Protein AF-A0A6A5AZ39-F1 (afdb_monomer_lite)

Radius of gyration: 70.2 Å; chains: 1; bounding box: 116×63×175 Å

Organism: Aphanomyces astaci (NCBI:txid112090)

Secondary structure (DSSP, 8-state):
----PPPP----------------S--------HHHHHHHHHHHHHHHHHHHHHHHHHHHHHHHHHHHHHHHHHHHHHHHHHHHHHHHHHHHHHHHHHHHHHHHS--HHHHHHHHHHHHHHHHHHHHHHHHHHHHHHHHHHHHHHHHHHHHHHHHHHHHHHHHHHHHHHHHHHHTTTEEEHHHHHHHHHHHHT--HHHHHHHHHHHHHTTSEEEE-SSTT-EEEES--

Structure (mmCIF, N/CA/C/O backbone):
data_AF-A0A6A5AZ39-F1
#
_entry.id   AF-A0A6A5AZ39-F1
#
loop_
_atom_site.group_PDB
_atom_site.id
_atom_site.type_symbol
_atom_site.label_atom_id
_atom_site.label_alt_id
_atom_site.label_comp_id
_atom_site.label_asym_id
_atom_site.label_entity_id
_atom_site.label_seq_id
_atom_site.pdbx_PDB_ins_code
_atom_site.Cartn_x
_atom_site.Cartn_y
_atom_site.Cartn_z
_atom_site.occupancy
_atom_site.B_iso_or_equiv
_atom_site.auth_seq_id
_atom_site.auth_comp_id
_atom_site.auth_asym_id
_atom_site.auth_atom_id
_atom_site.pdbx_PDB_model_num
ATOM 1 N N . MET A 1 1 ? 70.996 -19.301 -91.387 1.00 45.25 1 MET A N 1
ATOM 2 C CA . MET A 1 1 ? 71.669 -18.143 -92.010 1.00 45.25 1 MET A CA 1
ATOM 3 C C . MET A 1 1 ? 70.841 -17.715 -93.198 1.00 45.25 1 MET A C 1
ATOM 5 O O . MET A 1 1 ? 70.861 -18.420 -94.197 1.00 45.25 1 MET A O 1
ATOM 9 N N . THR A 1 2 ? 70.113 -16.607 -93.091 1.00 31.08 2 THR A N 1
ATOM 10 C CA . THR A 1 2 ? 69.442 -16.036 -94.262 1.00 31.08 2 THR A CA 1
ATOM 11 C C . THR A 1 2 ? 69.261 -14.542 -94.043 1.00 31.08 2 THR A C 1
ATOM 13 O O . THR A 1 2 ? 68.534 -14.107 -93.156 1.00 31.08 2 THR A O 1
ATOM 16 N N . VAL A 1 3 ? 70.023 -13.779 -94.819 1.00 33.44 3 VAL A N 1
ATOM 17 C CA . VAL A 1 3 ? 70.000 -12.322 -94.919 1.00 33.44 3 VAL A CA 1
ATOM 18 C C . VAL A 1 3 ? 68.714 -11.928 -95.647 1.00 33.44 3 VAL A C 1
ATOM 20 O O . VAL A 1 3 ? 68.470 -12.427 -96.742 1.00 33.44 3 VAL A O 1
ATOM 23 N N . LEU A 1 4 ? 67.902 -11.042 -95.064 1.00 30.89 4 LEU A N 1
ATOM 24 C CA . LEU A 1 4 ? 66.777 -10.417 -95.763 1.00 30.89 4 LEU A CA 1
ATOM 25 C C . LEU A 1 4 ? 67.095 -8.948 -96.032 1.00 30.89 4 LEU A C 1
ATOM 27 O O . LEU A 1 4 ? 67.119 -8.102 -95.142 1.00 30.89 4 LEU A O 1
ATOM 31 N N . ILE A 1 5 ? 67.382 -8.711 -97.307 1.00 34.94 5 ILE A N 1
ATOM 32 C CA . ILE A 1 5 ? 67.553 -7.427 -97.973 1.00 34.94 5 ILE A CA 1
ATOM 33 C C . ILE A 1 5 ? 66.174 -6.763 -98.095 1.00 34.94 5 ILE A C 1
ATOM 35 O O . ILE A 1 5 ? 65.224 -7.374 -98.581 1.00 34.94 5 ILE A O 1
ATOM 39 N N . PHE A 1 6 ? 66.080 -5.509 -97.660 1.00 28.34 6 PHE A N 1
ATOM 40 C CA . PHE A 1 6 ? 64.933 -4.618 -97.853 1.00 28.34 6 PHE A CA 1
ATOM 41 C C . PHE A 1 6 ? 64.868 -4.146 -99.318 1.00 28.34 6 PHE A C 1
ATOM 43 O O . PHE A 1 6 ? 65.852 -3.567 -99.783 1.00 28.34 6 PHE A O 1
ATOM 50 N N . PRO A 1 7 ? 63.739 -4.279 -100.040 1.00 40.84 7 PRO A N 1
ATOM 51 C CA . PRO A 1 7 ? 63.526 -3.518 -101.259 1.00 40.84 7 PRO A CA 1
ATOM 52 C C . PRO A 1 7 ? 62.694 -2.260 -100.970 1.00 40.84 7 PRO A C 1
ATOM 54 O O . PRO A 1 7 ? 61.558 -2.324 -100.500 1.00 40.84 7 PRO A O 1
ATOM 57 N N . LEU A 1 8 ? 63.272 -1.102 -101.305 1.00 33.44 8 LEU A N 1
ATOM 58 C CA . LEU A 1 8 ? 62.528 0.107 -101.652 1.00 33.44 8 LEU A CA 1
ATOM 59 C C . LEU A 1 8 ? 61.568 -0.216 -102.804 1.00 33.44 8 LEU A C 1
ATOM 61 O O . LEU A 1 8 ? 62.030 -0.779 -103.795 1.00 33.44 8 LEU A O 1
ATOM 65 N N . SER A 1 9 ? 60.293 0.187 -102.708 1.00 31.47 9 SER A N 1
ATOM 66 C CA . SER A 1 9 ? 59.445 0.680 -103.821 1.00 31.47 9 SER A CA 1
ATOM 67 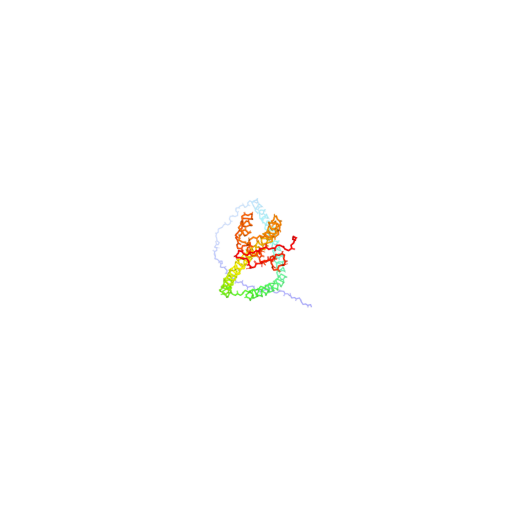C C . SER A 1 9 ? 57.970 0.802 -103.406 1.00 31.47 9 SER A C 1
ATOM 69 O O . SER A 1 9 ? 57.302 -0.211 -103.221 1.00 31.47 9 SER A O 1
ATOM 71 N N . ARG A 1 10 ? 57.458 2.039 -103.315 1.00 32.69 10 ARG A N 1
ATOM 72 C CA . ARG A 1 10 ? 56.069 2.493 -103.606 1.00 32.69 10 ARG A CA 1
ATOM 73 C C . ARG A 1 10 ? 55.993 3.979 -103.212 1.00 32.69 10 ARG A C 1
ATOM 75 O O . ARG A 1 10 ? 55.959 4.282 -102.030 1.00 32.69 10 ARG A O 1
ATOM 82 N N . LEU A 1 11 ? 56.239 4.954 -104.094 1.00 33.88 11 LEU A N 1
ATOM 83 C CA . LEU A 1 11 ? 55.375 5.459 -105.180 1.00 33.88 11 LEU A CA 1
ATOM 84 C C . LEU A 1 11 ? 53.906 5.650 -104.763 1.00 33.88 11 LEU A C 1
ATOM 86 O O . LEU A 1 11 ? 53.111 4.719 -104.831 1.00 33.88 11 LEU A O 1
ATOM 90 N N . ASN A 1 12 ? 53.576 6.884 -104.372 1.00 32.72 12 ASN A N 1
ATOM 91 C CA . ASN A 1 12 ? 52.253 7.509 -104.480 1.00 32.72 12 ASN A CA 1
ATOM 92 C C . ASN A 1 12 ? 52.510 9.035 -104.460 1.00 32.72 12 ASN A C 1
ATOM 94 O O . ASN A 1 12 ? 52.814 9.591 -103.415 1.00 32.72 12 ASN A O 1
ATOM 98 N N . SER A 1 13 ? 52.783 9.699 -105.584 1.00 31.28 13 SER A N 1
ATOM 99 C CA . SER A 1 13 ? 51.846 10.125 -106.632 1.00 31.28 13 SER A CA 1
ATOM 100 C C . SER A 1 13 ? 50.661 10.930 -106.089 1.00 31.28 13 SER A C 1
ATOM 102 O O . SER A 1 13 ? 49.550 10.421 -105.994 1.00 31.28 13 SER A O 1
ATOM 104 N N . GLN A 1 14 ? 50.899 12.200 -105.751 1.00 36.53 14 GLN A N 1
ATOM 105 C CA . GLN A 1 14 ? 49.882 13.246 -105.863 1.00 36.53 14 GLN A CA 1
ATOM 106 C C . GLN A 1 14 ? 50.517 14.499 -106.472 1.00 36.53 14 GLN A C 1
ATOM 108 O O . GLN A 1 14 ? 51.406 15.127 -105.902 1.00 36.53 14 GLN A O 1
ATOM 113 N N . HIS A 1 15 ? 50.065 14.792 -107.689 1.00 33.09 15 HIS A N 1
ATOM 114 C CA . HIS A 1 15 ? 50.309 16.006 -108.449 1.00 33.09 15 HIS A CA 1
ATOM 115 C C . HIS A 1 15 ? 49.781 17.233 -107.695 1.00 33.09 15 HIS A C 1
ATOM 117 O O . HIS A 1 15 ? 48.598 17.289 -107.368 1.00 33.09 15 HIS A O 1
ATOM 123 N N . VAL A 1 16 ? 50.620 18.256 -107.531 1.00 37.44 16 VAL A N 1
ATOM 124 C CA . VAL A 1 16 ? 50.159 19.640 -107.374 1.00 37.44 16 VAL A CA 1
ATOM 125 C C . VAL A 1 16 ? 50.774 20.449 -108.509 1.00 37.44 16 VAL A C 1
ATOM 127 O O . VAL A 1 16 ? 51.984 20.437 -108.727 1.00 37.44 16 VAL A O 1
ATOM 130 N N . CYS A 1 17 ? 49.892 21.065 -109.290 1.00 32.91 17 CYS A N 1
ATOM 131 C CA . CYS A 1 17 ? 50.173 21.813 -110.502 1.00 32.91 17 CYS A CA 1
ATOM 132 C C . CYS A 1 17 ? 51.120 22.995 -110.247 1.00 32.91 17 CYS A C 1
ATOM 134 O O . CYS A 1 17 ? 50.771 23.935 -109.537 1.00 32.91 17 CYS A O 1
ATOM 136 N N . LEU A 1 18 ? 52.279 22.975 -110.905 1.00 31.78 18 LEU A N 1
ATOM 137 C CA . LEU A 1 18 ? 53.060 24.170 -111.213 1.00 31.78 18 LEU A CA 1
ATOM 138 C C . LEU A 1 18 ? 52.325 24.942 -112.316 1.00 31.78 18 LEU A C 1
ATOM 140 O O . LEU A 1 18 ? 52.203 24.449 -113.435 1.00 31.78 18 LEU A O 1
ATOM 144 N N . ARG A 1 19 ? 51.818 26.133 -111.986 1.00 37.03 19 ARG A N 1
ATOM 145 C CA . ARG A 1 19 ? 51.375 27.138 -112.958 1.00 37.03 19 ARG A CA 1
ATOM 146 C C . ARG A 1 19 ? 52.432 28.236 -113.041 1.00 37.03 19 ARG A C 1
ATOM 148 O O . ARG A 1 19 ? 52.678 28.929 -112.060 1.00 37.03 19 ARG A O 1
ATOM 155 N N . ASP A 1 20 ? 53.040 28.314 -114.218 1.00 33.09 20 ASP A N 1
ATOM 156 C CA . ASP A 1 20 ? 53.489 29.504 -114.940 1.00 33.09 20 ASP A CA 1
ATOM 157 C C . ASP A 1 20 ? 54.089 30.657 -114.122 1.00 33.09 20 ASP A C 1
ATOM 159 O O . ASP A 1 20 ? 53.393 31.571 -113.687 1.00 33.09 20 ASP A O 1
ATOM 163 N N . PHE A 1 21 ? 55.421 30.688 -114.050 1.00 33.50 21 PHE A N 1
ATOM 164 C CA . PHE A 1 21 ? 56.160 31.945 -113.958 1.00 33.50 21 PHE A CA 1
ATOM 165 C C . PHE A 1 21 ? 57.067 32.069 -115.181 1.00 33.50 21 PHE A C 1
ATOM 167 O O . PHE A 1 21 ? 58.125 31.446 -115.270 1.00 33.50 21 PHE A O 1
ATOM 174 N N . SER A 1 22 ? 56.609 32.869 -116.144 1.00 33.97 22 SER A N 1
ATOM 175 C CA . SER A 1 22 ? 57.413 33.351 -117.261 1.00 33.97 22 SER A CA 1
ATOM 176 C C . SER A 1 22 ? 58.691 34.014 -116.756 1.00 33.97 22 SER A C 1
ATOM 178 O O . SER A 1 22 ? 58.656 34.929 -115.932 1.00 33.97 22 SER A O 1
ATOM 180 N N . CYS A 1 23 ? 59.815 33.593 -117.334 1.00 34.03 23 CYS A N 1
ATOM 181 C CA . CYS A 1 23 ? 61.044 34.366 -117.396 1.00 34.03 23 CYS A CA 1
ATOM 182 C C . CYS A 1 23 ? 60.760 35.762 -117.957 1.00 34.03 23 CYS A C 1
ATOM 184 O O . CYS A 1 23 ? 60.450 35.893 -119.137 1.00 34.03 23 CYS A O 1
ATOM 186 N N . SER A 1 24 ? 60.954 36.800 -117.149 1.00 33.19 24 SER A N 1
ATOM 187 C CA . SER A 1 24 ? 61.498 38.065 -117.635 1.00 33.19 24 SER A CA 1
ATOM 188 C C . SER A 1 24 ? 61.889 38.948 -116.461 1.00 33.19 24 SER A C 1
ATOM 190 O O . SER A 1 24 ? 61.020 39.360 -115.708 1.00 33.19 24 SER A O 1
ATOM 192 N N . SER A 1 25 ? 63.196 39.201 -116.338 1.00 37.25 25 SER A N 1
ATOM 193 C CA . SER A 1 25 ? 63.827 40.483 -115.980 1.00 37.25 25 SER A CA 1
ATOM 194 C C . SER A 1 25 ? 65.046 40.291 -115.073 1.00 37.25 25 SER A C 1
ATOM 196 O O . SER A 1 25 ? 64.918 40.065 -113.876 1.00 37.25 25 SER A O 1
ATOM 198 N N . HIS A 1 26 ? 66.226 40.410 -115.689 1.00 36.91 26 HIS A N 1
ATOM 199 C CA . HIS A 1 26 ? 67.418 41.056 -115.133 1.00 36.91 26 HIS A CA 1
ATOM 200 C C . HIS A 1 26 ? 67.705 40.778 -113.649 1.00 36.91 26 HIS A C 1
ATOM 202 O O . HIS A 1 26 ? 67.368 41.577 -112.778 1.00 36.91 26 HIS A O 1
ATOM 208 N N . ILE A 1 27 ? 68.447 39.701 -113.368 1.00 44.56 27 ILE A N 1
ATOM 209 C CA . ILE A 1 27 ? 69.190 39.617 -112.107 1.00 44.56 27 ILE A CA 1
ATOM 210 C C . ILE A 1 27 ? 70.349 40.604 -112.229 1.00 44.56 27 ILE A C 1
ATOM 212 O O . ILE A 1 27 ? 71.434 40.287 -112.715 1.00 44.56 27 ILE A O 1
ATOM 216 N N . HIS A 1 28 ? 70.082 41.841 -111.825 1.00 38.16 28 HIS A N 1
ATOM 217 C CA . HIS A 1 28 ? 71.110 42.777 -111.426 1.00 38.16 28 HIS A CA 1
ATOM 218 C C . HIS A 1 28 ? 71.797 42.138 -110.212 1.00 38.16 28 HIS A C 1
ATOM 220 O O . HIS A 1 28 ? 71.338 42.289 -109.083 1.00 38.16 28 HIS A O 1
ATOM 226 N N . TRP A 1 29 ? 72.893 41.403 -110.424 1.00 45.75 29 TRP A N 1
ATOM 227 C CA . TRP A 1 29 ? 73.864 41.134 -109.363 1.00 45.75 29 TRP A CA 1
ATOM 228 C C . TRP A 1 29 ? 74.535 42.468 -109.029 1.00 45.75 29 TRP A C 1
ATOM 230 O O . TRP A 1 29 ? 75.675 42.734 -109.399 1.00 45.75 29 TRP A O 1
ATOM 240 N N . GLY A 1 30 ? 73.770 43.376 -108.417 1.00 47.81 30 GLY A N 1
ATOM 241 C CA . GLY A 1 30 ? 74.327 44.553 -107.775 1.00 47.81 30 GLY A CA 1
ATOM 242 C C . GLY A 1 30 ? 75.256 44.016 -106.712 1.00 47.81 30 GLY A C 1
ATOM 243 O O . GLY A 1 30 ? 74.811 43.162 -105.951 1.00 47.81 30 GLY A O 1
ATOM 244 N N . LEU A 1 31 ? 76.529 44.425 -106.768 1.00 53.88 31 LEU A N 1
ATOM 245 C CA . LEU A 1 31 ? 77.594 44.080 -105.827 1.00 53.88 31 LEU A CA 1
ATOM 246 C C . LEU A 1 31 ? 77.004 43.667 -104.470 1.00 53.88 31 LEU A C 1
ATOM 248 O O . LEU A 1 31 ? 76.681 44.528 -103.651 1.00 53.88 31 LEU A O 1
ATOM 252 N N . LEU A 1 32 ? 76.829 42.361 -104.243 1.00 60.00 32 LEU A N 1
ATOM 253 C CA . LEU A 1 32 ? 76.559 41.894 -102.896 1.00 60.00 32 LEU A CA 1
ATOM 254 C C . LEU A 1 32 ? 77.861 42.128 -102.147 1.00 60.00 32 LEU A C 1
ATOM 256 O O . LEU A 1 32 ? 78.875 41.483 -102.426 1.00 60.00 32 LEU A O 1
ATOM 260 N N . ASP A 1 33 ? 77.829 43.103 -101.247 1.00 70.12 33 ASP A N 1
ATOM 261 C CA . ASP A 1 33 ? 78.931 43.395 -100.355 1.00 70.12 33 ASP A CA 1
ATOM 262 C C . ASP A 1 33 ? 79.340 42.092 -99.657 1.00 70.12 33 ASP A C 1
ATOM 264 O O . ASP A 1 33 ? 78.524 41.407 -99.031 1.00 70.12 33 ASP A O 1
ATOM 268 N N . ARG A 1 34 ? 80.611 41.709 -99.803 1.00 72.81 34 ARG A N 1
ATOM 269 C CA . ARG A 1 34 ? 81.157 40.474 -99.228 1.00 72.81 34 ARG A CA 1
ATOM 270 C C . ARG A 1 34 ? 80.927 40.434 -97.716 1.00 72.81 34 ARG A C 1
ATOM 272 O O . ARG A 1 34 ? 80.757 39.350 -97.161 1.00 72.81 34 ARG A O 1
ATOM 279 N N . ALA A 1 35 ? 80.871 41.600 -97.071 1.00 75.00 35 ALA A N 1
ATOM 280 C CA . ALA A 1 35 ? 80.515 41.729 -95.666 1.00 75.00 35 ALA A CA 1
ATOM 281 C C . ALA A 1 35 ? 79.067 41.284 -95.374 1.00 75.00 35 ALA A C 1
ATOM 283 O O . ALA A 1 35 ? 78.844 40.578 -94.392 1.00 75.00 35 ALA A O 1
ATOM 284 N N . SER A 1 36 ? 78.104 41.604 -96.246 1.00 79.50 36 SER A N 1
ATOM 285 C CA . SER A 1 36 ? 76.702 41.179 -96.104 1.00 79.50 36 SER A CA 1
ATOM 286 C C . SER A 1 36 ? 76.561 39.662 -96.206 1.00 79.50 36 SER A C 1
ATOM 288 O O . SER A 1 36 ? 75.932 39.044 -95.354 1.00 79.50 36 SER A O 1
ATOM 290 N N . ILE A 1 37 ? 77.216 39.037 -97.193 1.00 82.50 37 ILE A N 1
ATOM 291 C CA . ILE A 1 37 ? 77.179 37.575 -97.369 1.00 82.50 37 ILE A CA 1
ATOM 292 C C . ILE A 1 37 ? 77.786 36.864 -96.153 1.00 82.50 37 ILE A C 1
ATOM 294 O O . ILE A 1 37 ? 77.258 35.847 -95.699 1.00 82.50 37 ILE A O 1
ATOM 298 N N . LEU A 1 38 ? 78.902 37.367 -95.618 1.00 82.50 38 LEU A N 1
ATOM 299 C CA . LEU A 1 38 ? 79.529 36.783 -94.431 1.00 82.50 38 LEU A CA 1
ATOM 300 C C . LEU A 1 38 ? 78.642 36.938 -93.187 1.00 82.50 38 LEU A C 1
ATOM 302 O O . LEU A 1 38 ? 78.511 35.980 -92.425 1.00 82.50 38 LEU A O 1
ATOM 306 N N . GLY A 1 39 ? 77.986 38.091 -93.026 1.00 87.69 39 GLY A N 1
ATOM 307 C CA . GLY A 1 39 ? 77.022 38.328 -91.951 1.00 87.69 39 GLY A CA 1
ATOM 308 C C . GLY A 1 39 ? 75.809 37.398 -92.023 1.00 87.69 39 GLY A C 1
ATOM 309 O O . GLY A 1 39 ? 75.434 36.795 -91.018 1.00 87.69 39 GLY A O 1
ATOM 310 N N . ASP A 1 40 ? 75.238 37.202 -93.211 1.00 86.69 40 ASP A N 1
ATOM 311 C CA . ASP A 1 40 ? 74.093 36.306 -93.397 1.00 86.69 40 ASP A CA 1
ATOM 312 C C . ASP A 1 40 ? 74.472 34.836 -93.174 1.00 86.69 40 ASP A C 1
ATOM 314 O O . ASP A 1 40 ? 73.729 34.098 -92.531 1.00 86.69 40 ASP A O 1
ATOM 318 N N . ASN A 1 41 ? 75.666 34.408 -93.603 1.00 88.06 41 ASN A N 1
ATOM 319 C CA . ASN A 1 41 ? 76.172 33.067 -93.294 1.00 88.06 41 ASN A CA 1
ATOM 320 C C . ASN A 1 41 ? 76.376 32.849 -91.788 1.00 88.06 41 ASN A C 1
ATOM 322 O O . ASN A 1 41 ? 76.135 31.749 -91.292 1.00 88.06 41 ASN A O 1
ATOM 326 N N . GLN A 1 42 ? 76.815 33.874 -91.055 1.00 91.62 42 GLN A N 1
ATOM 327 C CA . GLN A 1 42 ? 76.959 33.786 -89.604 1.00 91.62 42 GLN A CA 1
ATOM 328 C C . GLN A 1 42 ? 75.596 33.666 -88.913 1.00 91.62 42 GLN A C 1
ATOM 330 O O . GLN A 1 42 ? 75.409 32.754 -88.110 1.00 91.62 42 GLN A O 1
ATOM 335 N N . ARG A 1 43 ? 74.613 34.481 -89.313 1.00 90.19 43 ARG A N 1
ATOM 336 C CA . ARG A 1 43 ? 73.227 34.377 -88.823 1.00 90.19 43 ARG A CA 1
ATOM 337 C C . ARG A 1 43 ? 72.608 33.014 -89.125 1.00 90.19 43 ARG A C 1
ATOM 339 O O . ARG A 1 43 ? 71.952 32.433 -88.270 1.00 90.19 43 ARG A O 1
ATOM 346 N N . LEU A 1 44 ? 72.839 32.470 -90.321 1.00 92.06 44 LEU A N 1
ATOM 347 C CA . LEU A 1 44 ? 72.361 31.133 -90.676 1.00 92.06 44 LEU A CA 1
ATOM 348 C C . LEU A 1 44 ? 73.001 30.048 -89.802 1.00 92.06 44 LEU A C 1
ATOM 350 O O . LEU A 1 44 ? 72.306 29.123 -89.397 1.00 92.06 44 LEU A O 1
ATOM 354 N N . ARG A 1 45 ? 74.291 30.163 -89.461 1.00 92.00 45 ARG A N 1
ATOM 355 C CA . ARG A 1 45 ? 74.950 29.229 -88.532 1.00 92.00 45 ARG A CA 1
ATOM 356 C C . ARG A 1 45 ? 74.372 29.310 -87.124 1.00 92.00 45 ARG A C 1
ATOM 358 O O . ARG A 1 45 ? 74.142 28.269 -86.522 1.00 92.00 45 ARG A O 1
ATOM 365 N N . GLU A 1 46 ? 74.106 30.513 -86.626 1.00 92.75 46 GLU A N 1
ATOM 366 C CA . GLU A 1 46 ? 73.458 30.717 -85.324 1.00 92.75 46 GLU A CA 1
ATOM 367 C C . GLU A 1 46 ? 72.055 30.097 -85.303 1.00 92.75 46 GLU A C 1
ATOM 369 O O . GLU A 1 46 ? 71.718 29.356 -84.384 1.00 92.75 46 GLU A O 1
ATOM 374 N N . VAL A 1 47 ? 71.264 30.305 -86.361 1.00 93.25 47 VAL A N 1
ATOM 375 C CA . VAL A 1 47 ? 69.938 29.684 -86.492 1.00 93.25 47 VAL A CA 1
ATOM 376 C C . VAL A 1 47 ? 70.037 28.159 -86.556 1.00 93.25 47 VAL A C 1
ATOM 378 O O . VAL A 1 47 ? 69.234 27.481 -85.925 1.00 93.25 47 VAL A O 1
ATOM 381 N N . LEU A 1 48 ? 71.002 27.600 -87.291 1.00 93.06 48 LEU A N 1
ATOM 382 C CA . LEU A 1 48 ? 71.180 26.147 -87.370 1.00 93.06 48 LEU A CA 1
ATOM 383 C C . LEU A 1 48 ? 71.556 25.539 -86.014 1.00 93.06 48 LEU A C 1
ATOM 385 O O . LEU A 1 48 ? 70.984 24.517 -85.648 1.00 93.06 48 LEU A O 1
ATOM 389 N N . LEU A 1 49 ? 72.437 26.190 -85.249 1.00 94.44 49 LEU A N 1
ATOM 390 C CA . LEU A 1 49 ? 72.784 25.751 -83.894 1.00 94.44 49 LEU A CA 1
ATOM 391 C C . LEU A 1 49 ? 71.561 25.748 -82.971 1.00 94.44 49 LEU A C 1
ATOM 393 O O . LEU A 1 49 ? 71.303 24.745 -82.312 1.00 94.44 49 LEU A O 1
ATOM 397 N N . LEU A 1 50 ? 70.754 26.813 -82.998 1.00 93.12 50 LEU A N 1
ATOM 398 C CA . LEU A 1 50 ? 69.509 26.874 -82.224 1.00 93.12 50 LEU A CA 1
ATOM 399 C C . LEU A 1 50 ? 68.528 25.763 -82.627 1.00 93.12 50 LEU A C 1
ATOM 401 O O . LEU A 1 50 ? 67.888 25.157 -81.772 1.00 93.12 50 LEU A O 1
ATOM 405 N N . ARG A 1 51 ? 68.420 25.450 -83.925 1.00 93.31 51 ARG A N 1
ATOM 406 C CA . ARG A 1 51 ? 67.562 24.352 -84.402 1.00 93.31 51 ARG A CA 1
ATOM 407 C C . ARG A 1 51 ? 68.062 22.981 -83.957 1.00 93.31 51 ARG A C 1
ATOM 409 O O . ARG A 1 51 ? 67.238 22.104 -83.699 1.00 93.31 51 ARG A O 1
ATOM 416 N N . ASP A 1 52 ? 69.373 22.784 -83.866 1.00 95.06 52 ASP A N 1
ATOM 417 C CA . ASP A 1 52 ? 69.950 21.537 -83.366 1.00 95.06 52 ASP A CA 1
ATOM 418 C C . ASP A 1 52 ? 69.709 21.365 -81.857 1.00 95.06 52 ASP A C 1
ATOM 420 O O . ASP A 1 52 ? 69.362 20.262 -81.423 1.00 95.06 52 ASP A O 1
ATOM 424 N N . GLU A 1 53 ? 69.794 22.445 -81.074 1.00 93.50 53 GLU A N 1
ATOM 425 C CA . GLU A 1 53 ? 69.442 22.460 -79.646 1.00 93.50 53 GLU A CA 1
ATOM 426 C C . GLU A 1 53 ? 67.952 22.156 -79.424 1.00 93.50 53 GLU A C 1
ATOM 428 O O . GLU A 1 53 ? 67.614 21.204 -78.718 1.00 93.50 53 GLU A O 1
ATOM 433 N N . GLU A 1 54 ? 67.053 22.873 -80.110 1.00 93.88 54 GLU A N 1
ATOM 434 C CA . GLU A 1 54 ? 65.604 22.631 -80.049 1.00 93.88 54 GLU A CA 1
ATOM 435 C C . GLU A 1 54 ? 65.251 21.187 -80.433 1.00 93.88 54 GLU A C 1
ATOM 437 O O . GLU A 1 54 ? 64.417 20.533 -79.801 1.00 93.88 54 GLU A O 1
ATOM 442 N N . LYS A 1 55 ? 65.900 20.650 -81.472 1.00 95.56 55 LYS A N 1
ATOM 443 C CA . LYS A 1 55 ? 65.716 19.257 -81.882 1.00 95.56 55 LYS A CA 1
ATOM 444 C C . LYS A 1 55 ? 66.184 18.290 -80.792 1.00 95.56 55 LYS A C 1
ATOM 446 O O . LYS A 1 55 ? 65.516 17.277 -80.570 1.00 95.56 55 LYS A O 1
ATOM 451 N N . GLY A 1 56 ? 67.294 18.585 -80.116 1.00 94.56 56 GLY A N 1
ATOM 452 C CA . GLY A 1 56 ? 67.781 17.826 -78.964 1.00 94.56 56 GLY A CA 1
ATOM 453 C C . GLY A 1 56 ? 66.761 17.780 -77.825 1.00 94.56 56 GLY A C 1
ATOM 454 O O . GLY A 1 56 ? 66.416 16.693 -77.347 1.00 94.56 56 GLY A O 1
ATOM 455 N N . ASP A 1 57 ? 66.200 18.933 -77.467 1.00 95.38 57 ASP A N 1
ATOM 456 C CA . ASP A 1 57 ? 65.187 19.057 -76.415 1.00 95.38 57 ASP A CA 1
ATOM 457 C C . ASP A 1 57 ? 63.904 18.293 -76.752 1.00 95.38 57 ASP A C 1
ATOM 459 O O . ASP A 1 57 ? 63.362 17.564 -75.915 1.00 95.38 57 ASP A O 1
ATOM 463 N N . LEU A 1 58 ? 63.441 18.378 -78.002 1.00 94.25 58 LEU A N 1
ATOM 464 C CA . LEU A 1 58 ? 62.269 17.632 -78.461 1.00 94.25 58 LEU A CA 1
ATOM 465 C C . LEU A 1 58 ? 62.494 16.117 -78.382 1.00 94.25 58 LEU A C 1
ATOM 467 O O . LEU A 1 58 ? 61.610 15.379 -77.936 1.00 94.25 58 LEU A O 1
ATOM 471 N N . VAL A 1 59 ? 63.678 15.631 -78.763 1.00 95.94 59 VAL A N 1
ATOM 472 C CA . VAL A 1 59 ? 64.021 14.204 -78.654 1.00 95.94 59 VAL A CA 1
ATOM 473 C C . VAL A 1 59 ? 64.061 13.763 -77.188 1.00 95.94 59 VAL A C 1
ATOM 475 O O . VAL A 1 59 ? 63.515 12.705 -76.853 1.00 95.94 59 VAL A O 1
ATOM 478 N N . ALA A 1 60 ? 64.640 14.574 -76.300 1.00 95.19 60 ALA A N 1
ATOM 479 C CA . ALA A 1 60 ? 64.670 14.297 -74.866 1.00 95.19 60 ALA A CA 1
ATOM 480 C C . ALA A 1 60 ? 63.257 14.271 -74.254 1.00 95.19 60 ALA A C 1
ATOM 482 O O . ALA A 1 60 ? 62.922 13.348 -73.502 1.00 95.19 60 ALA A O 1
ATOM 483 N N . ALA A 1 61 ? 62.397 15.220 -74.633 1.00 95.19 61 ALA A N 1
ATOM 484 C CA . ALA A 1 61 ? 61.003 15.279 -74.206 1.00 95.19 61 ALA A CA 1
ATOM 485 C C . ALA A 1 61 ? 60.213 14.045 -74.667 1.00 95.19 61 ALA A C 1
ATOM 487 O O . ALA A 1 61 ? 59.504 13.431 -73.867 1.00 95.19 61 ALA A O 1
ATOM 488 N N . ILE A 1 62 ? 60.392 13.611 -75.920 1.00 95.12 62 ILE A N 1
ATOM 489 C CA . ILE A 1 62 ? 59.767 12.389 -76.447 1.00 95.12 62 ILE A CA 1
ATOM 490 C C . ILE A 1 62 ? 60.251 11.155 -75.675 1.00 95.12 62 ILE A C 1
ATOM 492 O O . ILE A 1 62 ? 59.444 10.295 -75.318 1.00 95.12 62 ILE A O 1
ATOM 496 N N . ALA A 1 63 ? 61.550 11.052 -75.382 1.00 94.69 63 ALA A N 1
ATOM 497 C CA . ALA A 1 63 ? 62.096 9.935 -74.614 1.00 94.69 63 ALA A CA 1
ATOM 498 C C . ALA A 1 63 ? 61.569 9.902 -73.167 1.00 94.69 63 ALA A C 1
ATOM 500 O O . ALA A 1 63 ? 61.318 8.822 -72.626 1.00 94.69 63 ALA A O 1
ATOM 501 N N . SER A 1 64 ? 61.382 11.068 -72.542 1.00 93.56 64 SER A N 1
ATOM 502 C CA . SER A 1 64 ? 60.765 11.201 -71.217 1.00 93.56 64 SER A CA 1
ATOM 503 C C . SER A 1 64 ? 59.288 10.797 -71.241 1.00 93.56 64 SER A C 1
ATOM 505 O O . SER A 1 64 ? 58.840 10.004 -70.412 1.00 93.56 64 SER A O 1
ATOM 507 N N . LEU A 1 65 ? 58.544 11.250 -72.255 1.00 93.88 65 LEU A N 1
ATOM 508 C CA . LEU A 1 65 ? 57.136 10.907 -72.429 1.00 93.88 65 LEU A CA 1
ATOM 509 C C . LEU A 1 65 ? 56.941 9.403 -72.653 1.00 93.88 65 LEU A C 1
ATOM 511 O O . LEU A 1 65 ? 56.060 8.807 -72.037 1.00 93.88 65 LEU A O 1
ATOM 515 N N . LYS A 1 66 ? 57.787 8.773 -73.478 1.00 93.94 66 LYS A N 1
ATOM 516 C CA . LYS A 1 66 ? 57.762 7.320 -73.706 1.00 93.94 66 LYS A CA 1
ATOM 517 C C . LYS A 1 66 ? 58.028 6.533 -72.424 1.00 93.94 66 LYS A C 1
ATOM 519 O O . LYS A 1 66 ? 57.302 5.581 -72.155 1.00 93.94 66 LYS A O 1
ATOM 524 N N . ARG A 1 67 ? 59.017 6.945 -71.620 1.00 90.38 67 ARG A N 1
ATOM 525 C CA . ARG A 1 67 ? 59.298 6.330 -70.310 1.00 90.38 67 ARG A CA 1
ATOM 526 C C . ARG A 1 67 ? 58.102 6.457 -69.367 1.00 90.38 67 ARG A C 1
ATOM 528 O O . ARG A 1 67 ? 57.583 5.448 -68.911 1.00 90.38 67 ARG A O 1
ATOM 535 N N . LYS A 1 68 ? 57.570 7.670 -69.198 1.00 92.25 68 LYS A N 1
ATOM 536 C CA . LYS A 1 68 ? 56.397 7.927 -68.347 1.00 92.25 68 LYS A CA 1
ATOM 537 C C . LYS A 1 68 ? 55.151 7.162 -68.803 1.00 92.25 68 LYS A C 1
ATOM 539 O O . LYS A 1 68 ? 54.344 6.745 -67.977 1.00 92.25 68 LYS A O 1
ATOM 544 N N . HIS A 1 69 ? 54.968 6.995 -70.112 1.00 90.56 69 HIS A N 1
ATOM 545 C CA . HIS A 1 69 ? 53.884 6.184 -70.656 1.00 90.56 69 HIS A CA 1
ATOM 546 C C . HIS A 1 69 ? 54.081 4.697 -70.334 1.00 90.56 69 HIS A C 1
ATOM 548 O O . HIS A 1 69 ? 53.134 4.051 -69.899 1.00 90.56 69 HIS A O 1
ATOM 554 N N . ALA A 1 70 ? 55.293 4.161 -70.499 1.00 86.06 70 ALA A N 1
ATOM 555 C CA . ALA A 1 70 ? 55.602 2.778 -70.137 1.00 86.06 70 ALA A CA 1
ATOM 556 C C . ALA A 1 70 ? 55.381 2.515 -68.637 1.00 86.06 70 ALA A C 1
ATOM 558 O O . ALA A 1 70 ? 54.754 1.520 -68.286 1.00 86.06 70 ALA A O 1
ATOM 559 N N . ASP A 1 71 ? 55.792 3.443 -67.768 1.00 83.44 71 ASP A N 1
ATOM 560 C CA . ASP A 1 71 ? 55.570 3.339 -66.321 1.00 83.44 71 ASP A CA 1
ATOM 561 C C . ASP A 1 71 ? 54.075 3.309 -65.972 1.00 83.44 71 ASP A C 1
ATOM 563 O O . ASP A 1 71 ? 53.643 2.506 -65.146 1.00 83.44 71 ASP A O 1
ATOM 567 N N . ARG A 1 72 ? 53.263 4.145 -66.635 1.00 82.06 72 ARG A N 1
ATOM 568 C CA . ARG A 1 72 ? 51.802 4.158 -66.451 1.00 82.06 72 ARG A CA 1
ATOM 569 C C . ARG A 1 72 ? 51.143 2.874 -66.929 1.00 82.06 72 ARG A C 1
ATOM 571 O O . ARG A 1 72 ? 50.291 2.353 -66.224 1.00 82.06 72 ARG A O 1
ATOM 578 N N . VAL A 1 73 ? 51.529 2.370 -68.101 1.00 80.88 73 VAL A N 1
ATOM 579 C CA . VAL A 1 73 ? 50.986 1.112 -68.630 1.00 80.88 73 VAL A CA 1
ATOM 580 C C . VAL A 1 73 ? 51.326 -0.037 -67.691 1.00 80.88 73 VAL A C 1
ATOM 582 O O . VAL A 1 73 ? 50.423 -0.773 -67.312 1.00 80.88 73 VAL A O 1
ATOM 585 N N . ASN A 1 74 ? 52.580 -0.129 -67.240 1.00 73.00 74 ASN A N 1
ATOM 586 C CA . ASN A 1 74 ? 53.002 -1.151 -66.286 1.00 73.00 74 ASN A CA 1
ATOM 587 C C . ASN A 1 74 ? 52.206 -1.054 -64.974 1.00 73.00 74 ASN A C 1
ATOM 589 O O . ASN A 1 74 ? 51.658 -2.057 -64.520 1.00 73.00 74 ASN A O 1
ATOM 593 N N . ALA A 1 75 ? 52.071 0.146 -64.398 1.00 70.81 75 ALA A N 1
ATOM 594 C CA . ALA A 1 75 ? 51.286 0.363 -63.181 1.00 70.81 75 ALA A CA 1
ATOM 595 C C . ALA A 1 75 ? 49.804 -0.025 -63.349 1.00 70.81 75 ALA A C 1
ATOM 597 O O . ALA A 1 75 ? 49.229 -0.629 -62.446 1.00 70.81 75 ALA A O 1
ATOM 598 N N . GLN A 1 76 ? 49.207 0.258 -64.508 1.00 67.62 76 GLN A N 1
ATOM 599 C CA . GLN A 1 76 ? 47.825 -0.108 -64.821 1.00 67.62 76 GLN A CA 1
ATOM 600 C C . GLN A 1 76 ? 47.654 -1.635 -64.923 1.00 67.62 76 GLN A C 1
ATOM 602 O O . GLN A 1 76 ? 46.753 -2.197 -64.306 1.00 67.62 76 GLN A O 1
ATOM 607 N N . THR A 1 77 ? 48.569 -2.334 -65.607 1.00 62.25 77 THR A N 1
ATOM 608 C CA . THR A 1 77 ? 48.521 -3.805 -65.727 1.00 62.25 77 THR A CA 1
ATOM 609 C C . THR A 1 77 ? 48.664 -4.547 -64.398 1.00 62.25 77 THR A C 1
ATOM 611 O O . THR A 1 77 ? 48.106 -5.631 -64.262 1.00 62.25 77 THR A O 1
ATOM 614 N N . PHE A 1 78 ? 49.379 -3.992 -63.413 1.00 60.34 78 PHE A N 1
ATOM 615 C CA . PHE A 1 78 ? 49.497 -4.605 -62.082 1.00 60.34 78 PHE A CA 1
ATOM 616 C C . PHE A 1 78 ? 48.414 -4.134 -61.092 1.00 60.34 78 PHE A C 1
ATOM 618 O O . PHE A 1 78 ? 48.128 -4.846 -60.132 1.00 60.34 78 PHE A O 1
ATOM 625 N N . GLY A 1 79 ? 47.799 -2.966 -61.312 1.00 59.12 79 GLY A N 1
ATOM 626 C CA . GLY A 1 79 ? 46.763 -2.397 -60.442 1.00 59.12 79 GLY A CA 1
ATOM 627 C C . GLY A 1 79 ? 45.337 -2.877 -60.734 1.00 59.12 79 GLY A C 1
ATOM 628 O O . GLY A 1 79 ? 44.535 -2.989 -59.806 1.00 59.12 79 GLY A O 1
ATOM 629 N N . ASP A 1 80 ? 45.011 -3.201 -61.987 1.00 57.97 80 ASP A N 1
ATOM 630 C CA . ASP A 1 80 ? 43.629 -3.524 -62.375 1.00 57.97 80 ASP A CA 1
ATOM 631 C C . ASP A 1 80 ? 43.175 -4.917 -61.905 1.00 57.97 80 ASP A C 1
ATOM 633 O O . ASP A 1 80 ? 42.039 -5.068 -61.475 1.00 57.97 80 ASP A O 1
ATOM 637 N N . ALA A 1 81 ? 44.056 -5.922 -61.862 1.00 59.03 81 ALA A N 1
ATOM 638 C CA . ALA A 1 81 ? 43.665 -7.267 -61.417 1.00 59.03 81 ALA A CA 1
ATOM 639 C C . ALA A 1 81 ? 43.364 -7.341 -59.904 1.00 59.03 81 ALA A C 1
ATOM 641 O O . ALA A 1 81 ? 42.383 -7.949 -59.491 1.00 59.03 81 ALA A O 1
ATOM 642 N N . ALA A 1 82 ? 44.172 -6.681 -59.065 1.00 58.12 82 ALA A N 1
ATOM 643 C CA . ALA A 1 82 ? 43.961 -6.666 -57.613 1.00 58.12 82 ALA A CA 1
ATOM 644 C C . ALA A 1 82 ? 42.831 -5.710 -57.179 1.00 58.12 82 ALA A C 1
ATOM 646 O O . ALA A 1 82 ? 42.204 -5.907 -56.134 1.00 58.12 82 ALA A O 1
ATOM 647 N N . SER A 1 83 ? 42.558 -4.664 -57.965 1.00 63.53 83 SER A N 1
ATOM 648 C CA . SER A 1 83 ? 41.461 -3.732 -57.682 1.00 63.53 83 SER A CA 1
ATOM 649 C C . SER A 1 83 ? 40.099 -4.268 -58.125 1.00 63.53 83 SER A C 1
ATOM 651 O O . SER A 1 83 ? 39.108 -3.979 -57.458 1.00 63.53 83 SER A O 1
ATOM 653 N N . ASP A 1 84 ? 40.021 -5.092 -59.173 1.00 73.69 84 ASP A N 1
ATOM 654 C CA . ASP A 1 84 ? 38.735 -5.629 -59.629 1.00 73.69 84 ASP A CA 1
ATOM 655 C C . ASP A 1 84 ? 38.200 -6.722 -58.687 1.00 73.69 84 ASP A C 1
ATOM 657 O O . ASP A 1 84 ? 37.042 -6.664 -58.269 1.00 73.69 84 ASP A O 1
ATOM 661 N N . ASP A 1 85 ? 39.057 -7.641 -58.225 1.00 75.69 85 ASP A N 1
ATOM 662 C CA . ASP A 1 85 ? 38.675 -8.677 -57.250 1.00 75.69 85 ASP A CA 1
ATOM 663 C C . ASP A 1 85 ? 38.184 -8.067 -55.925 1.00 75.69 85 ASP A C 1
ATOM 665 O O . ASP A 1 85 ? 37.134 -8.446 -55.394 1.00 75.69 85 ASP A O 1
ATOM 669 N N . THR A 1 86 ? 38.887 -7.048 -55.422 1.00 80.19 86 THR A N 1
ATOM 670 C CA . THR A 1 86 ? 38.488 -6.332 -54.199 1.00 80.19 86 THR A CA 1
ATOM 671 C C . THR A 1 86 ? 37.201 -5.529 -54.397 1.00 80.19 86 THR A C 1
ATOM 673 O O . THR A 1 86 ? 36.346 -5.494 -53.509 1.00 80.19 86 THR A O 1
ATOM 676 N N . LEU A 1 87 ? 36.983 -4.927 -55.571 1.00 82.19 87 LEU A N 1
ATOM 677 C CA . LEU A 1 87 ? 35.720 -4.260 -55.901 1.00 82.19 87 LEU A CA 1
ATOM 678 C C . LEU A 1 87 ? 34.552 -5.245 -56.009 1.00 82.19 87 LEU A C 1
ATOM 680 O O . LEU A 1 87 ? 33.435 -4.915 -55.595 1.00 82.19 87 LEU A O 1
ATOM 684 N N . HIS A 1 88 ? 34.779 -6.438 -56.552 1.00 85.19 88 HIS A N 1
ATOM 685 C CA . HIS A 1 88 ? 33.777 -7.496 -56.616 1.00 85.19 88 HIS A CA 1
ATOM 686 C C . HIS A 1 88 ? 33.399 -8.000 -55.218 1.00 85.19 88 HIS A C 1
ATOM 688 O O . HIS A 1 88 ? 32.205 -8.098 -54.913 1.00 85.19 88 HIS A O 1
ATOM 694 N N . GLU A 1 89 ? 34.377 -8.207 -54.336 1.00 88.00 89 GLU A N 1
ATOM 695 C CA . GLU A 1 89 ? 34.147 -8.568 -52.934 1.00 88.00 89 GLU A CA 1
ATOM 696 C C . GLU A 1 89 ? 33.379 -7.470 -52.175 1.00 88.00 89 GLU A C 1
ATOM 698 O O . GLU A 1 89 ? 32.390 -7.741 -51.485 1.00 88.00 89 GLU A O 1
ATOM 703 N N . LEU A 1 90 ? 33.743 -6.199 -52.365 1.00 89.50 90 LEU A N 1
ATOM 704 C CA . LEU A 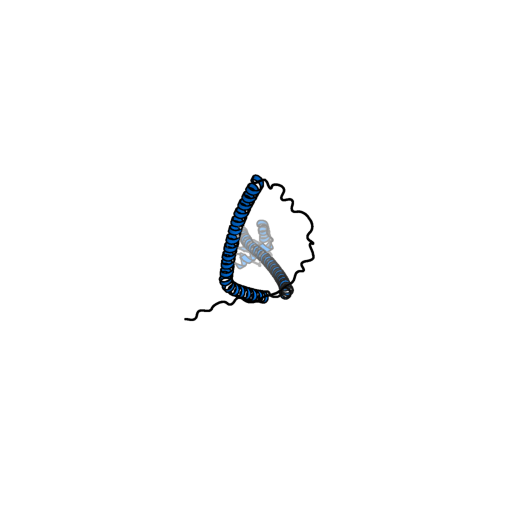1 90 ? 33.039 -5.065 -51.758 1.00 89.50 90 LEU A CA 1
ATOM 705 C C . LEU A 1 90 ? 31.598 -4.914 -52.282 1.00 89.50 90 LEU A C 1
ATOM 707 O O . LEU A 1 90 ? 30.681 -4.579 -51.530 1.00 89.50 90 LEU A O 1
ATOM 711 N N . LYS A 1 91 ? 31.345 -5.207 -53.563 1.00 92.62 91 LYS A N 1
ATOM 712 C CA . LYS A 1 91 ? 29.980 -5.227 -54.123 1.00 92.62 91 LYS A CA 1
ATOM 713 C C . LYS A 1 91 ? 29.151 -6.382 -53.551 1.00 92.62 91 LYS A C 1
ATOM 715 O O . LYS A 1 91 ? 27.968 -6.182 -53.249 1.00 92.62 91 LYS A O 1
ATOM 720 N N . ALA A 1 92 ? 29.750 -7.559 -53.373 1.00 93.62 92 ALA A N 1
ATOM 721 C CA . ALA A 1 92 ? 29.098 -8.727 -52.782 1.00 93.62 92 ALA A CA 1
ATOM 722 C C . ALA A 1 92 ? 28.769 -8.509 -51.292 1.00 93.62 92 ALA A C 1
ATOM 724 O O . ALA A 1 92 ? 27.651 -8.762 -50.847 1.00 93.62 92 ALA A O 1
ATOM 725 N N . THR A 1 93 ? 29.697 -7.946 -50.519 1.00 91.88 93 THR A N 1
ATOM 726 C CA . THR A 1 93 ? 29.460 -7.609 -49.104 1.00 91.88 93 THR A CA 1
ATOM 727 C C . THR A 1 93 ? 28.396 -6.525 -48.947 1.00 91.88 93 THR A C 1
ATOM 729 O O . THR A 1 93 ? 27.492 -6.668 -48.124 1.00 91.88 93 THR A O 1
ATOM 732 N N . ARG A 1 94 ? 28.417 -5.482 -49.788 1.00 93.94 94 ARG A N 1
ATOM 733 C CA . ARG A 1 94 ? 27.383 -4.435 -49.799 1.00 93.94 94 ARG A CA 1
ATOM 734 C C . ARG A 1 94 ? 25.990 -4.993 -50.098 1.00 93.94 94 ARG A C 1
ATOM 736 O O . ARG A 1 94 ? 25.024 -4.586 -49.459 1.00 93.94 94 ARG A O 1
ATOM 743 N N . THR A 1 95 ? 25.861 -5.872 -51.092 1.00 94.19 95 THR A N 1
ATOM 744 C CA . THR A 1 95 ? 24.563 -6.474 -51.457 1.00 94.19 95 THR A CA 1
ATOM 745 C C . THR A 1 95 ? 24.039 -7.370 -50.340 1.00 94.19 95 THR A C 1
ATOM 747 O O . THR A 1 95 ? 22.909 -7.172 -49.900 1.00 94.19 95 THR A O 1
ATOM 750 N N . ARG A 1 96 ? 24.895 -8.222 -49.767 1.00 94.50 96 ARG A N 1
ATOM 751 C CA . ARG A 1 96 ? 24.561 -9.044 -48.597 1.00 94.50 96 ARG A CA 1
ATOM 752 C C . ARG A 1 96 ? 24.122 -8.216 -47.386 1.00 94.50 96 ARG A C 1
ATOM 754 O O . ARG A 1 96 ? 23.141 -8.555 -46.731 1.00 94.50 96 ARG A O 1
ATOM 761 N N . LEU A 1 97 ? 24.832 -7.130 -47.072 1.00 90.69 97 LEU A N 1
ATOM 762 C CA . LEU A 1 97 ? 24.462 -6.240 -45.966 1.00 90.69 97 LEU A CA 1
ATOM 763 C C . LEU A 1 97 ? 23.131 -5.537 -46.231 1.00 90.69 97 LEU A C 1
ATOM 765 O O . LEU A 1 97 ? 22.310 -5.433 -45.326 1.00 90.69 97 LEU A O 1
ATOM 769 N N . ARG A 1 98 ? 22.886 -5.101 -47.471 1.00 91.75 98 ARG A N 1
ATOM 770 C CA . ARG A 1 98 ? 21.611 -4.493 -47.863 1.00 91.75 98 ARG A CA 1
ATOM 771 C C . ARG A 1 98 ? 20.446 -5.470 -47.701 1.00 91.75 98 ARG A C 1
ATOM 773 O O . ARG A 1 98 ? 19.416 -5.080 -47.167 1.00 91.75 98 ARG A O 1
ATOM 780 N N . GLU A 1 99 ? 20.610 -6.717 -48.130 1.00 90.50 99 GLU A N 1
ATOM 781 C CA . GLU A 1 99 ? 19.599 -7.768 -47.960 1.00 90.50 99 GLU A CA 1
ATOM 782 C C . GLU A 1 99 ? 19.375 -8.109 -46.483 1.00 90.50 99 GLU A C 1
ATOM 784 O O . GLU A 1 99 ? 18.231 -8.195 -46.044 1.00 90.50 99 GLU A O 1
ATOM 789 N N . SER A 1 100 ? 20.449 -8.205 -45.692 1.00 88.44 100 SER A N 1
ATOM 790 C CA . SER A 1 100 ? 20.367 -8.417 -44.243 1.00 88.44 100 SER A CA 1
ATOM 791 C C . SER A 1 100 ? 19.593 -7.293 -43.551 1.00 88.44 100 SER A C 1
ATOM 793 O O . SER A 1 100 ? 18.640 -7.560 -42.823 1.00 88.44 100 SER A O 1
ATOM 795 N N . ILE A 1 101 ? 19.921 -6.031 -43.844 1.00 84.19 101 ILE A N 1
ATOM 796 C CA . ILE A 1 101 ? 19.209 -4.868 -43.299 1.00 84.19 101 ILE A CA 1
ATOM 797 C C . ILE A 1 101 ? 17.741 -4.897 -43.720 1.00 84.19 101 ILE A C 1
ATOM 799 O O . ILE A 1 101 ? 16.878 -4.708 -42.873 1.00 84.19 101 ILE A O 1
ATOM 803 N N . LEU A 1 102 ? 17.432 -5.183 -44.987 1.00 84.25 102 LEU A N 1
ATOM 804 C CA . LEU A 1 102 ? 16.044 -5.288 -45.449 1.00 84.25 102 LEU A CA 1
ATOM 805 C C . LEU A 1 102 ? 15.275 -6.427 -44.764 1.00 84.25 102 LEU A C 1
ATOM 807 O O . LEU A 1 102 ? 14.086 -6.278 -44.515 1.00 84.25 102 LEU A O 1
ATOM 811 N N . SER A 1 103 ? 15.938 -7.537 -44.429 1.00 82.50 103 SER A N 1
ATOM 812 C CA . SER A 1 103 ? 15.317 -8.648 -43.694 1.00 82.50 103 SER A CA 1
ATOM 813 C C . SER A 1 103 ? 15.125 -8.361 -42.199 1.00 82.50 103 SER A C 1
ATOM 815 O O . SER A 1 103 ? 14.150 -8.815 -41.607 1.00 82.50 103 SER A O 1
ATOM 817 N N . LEU A 1 104 ? 16.043 -7.601 -41.593 1.00 78.69 104 LEU A N 1
ATOM 818 C CA . LEU A 1 104 ? 16.034 -7.246 -40.171 1.00 78.69 104 LEU A CA 1
ATOM 819 C C . LEU A 1 104 ? 15.237 -5.979 -39.875 1.00 78.69 104 LEU A C 1
ATOM 821 O O . LEU A 1 104 ? 14.910 -5.734 -38.719 1.00 78.69 104 LEU A O 1
ATOM 825 N N . THR A 1 105 ? 14.949 -5.171 -40.892 1.00 74.00 105 THR A N 1
ATOM 826 C CA . THR A 1 105 ? 14.069 -4.012 -40.781 1.00 74.00 105 THR A CA 1
ATOM 827 C C . THR A 1 105 ? 12.655 -4.494 -41.099 1.00 74.00 105 THR A C 1
ATOM 829 O O . THR A 1 105 ? 12.288 -4.533 -42.277 1.00 74.00 105 THR A O 1
ATOM 832 N N . PRO A 1 106 ? 11.839 -4.897 -40.103 1.00 59.34 106 PRO A N 1
ATOM 833 C CA . PRO A 1 106 ? 10.414 -5.049 -40.345 1.00 59.34 106 PRO A CA 1
ATOM 834 C C . PRO A 1 106 ? 9.916 -3.712 -40.897 1.00 59.34 106 PRO A C 1
ATOM 836 O O . PRO A 1 106 ? 10.259 -2.656 -40.367 1.00 59.34 106 PRO A O 1
ATOM 839 N N . SER A 1 107 ? 9.183 -3.750 -42.013 1.00 57.94 107 SER A N 1
ATOM 840 C CA . SER A 1 107 ? 8.585 -2.556 -42.617 1.00 57.94 107 SER A CA 1
ATOM 841 C C . SER A 1 107 ? 7.953 -1.706 -41.514 1.00 57.94 107 SER A C 1
ATOM 843 O O . SER A 1 107 ? 7.061 -2.195 -40.824 1.00 57.94 107 SER A O 1
ATOM 845 N N . ALA A 1 108 ? 8.418 -0.465 -41.336 1.00 55.88 108 ALA A N 1
ATOM 846 C CA . ALA A 1 108 ? 7.950 0.440 -40.281 1.00 55.88 108 ALA A CA 1
ATOM 847 C C . ALA A 1 108 ? 6.412 0.576 -40.264 1.00 55.88 108 ALA A C 1
ATOM 849 O O . ALA A 1 108 ? 5.804 0.737 -39.213 1.00 55.88 108 ALA A O 1
ATOM 850 N N . ALA A 1 109 ? 5.765 0.363 -41.416 1.00 55.88 109 ALA A N 1
ATOM 851 C CA . ALA A 1 109 ? 4.313 0.333 -41.556 1.00 55.88 109 ALA A CA 1
ATOM 852 C C . ALA A 1 109 ? 3.601 -0.840 -40.839 1.00 55.88 109 ALA A C 1
ATOM 854 O O . ALA A 1 109 ? 2.401 -0.754 -40.589 1.00 55.88 109 ALA A O 1
ATOM 855 N N . ALA A 1 110 ? 4.294 -1.941 -40.524 1.00 56.53 110 ALA A N 1
ATOM 856 C CA . ALA A 1 110 ? 3.720 -3.107 -39.841 1.00 56.53 110 ALA A CA 1
ATOM 857 C C . ALA A 1 110 ? 3.890 -3.061 -38.310 1.00 56.53 110 ALA A C 1
ATOM 859 O O . ALA A 1 110 ? 3.131 -3.715 -37.592 1.00 56.53 110 ALA A O 1
ATOM 860 N N . THR A 1 111 ? 4.865 -2.298 -37.809 1.00 54.97 111 THR A N 1
ATOM 861 C CA . THR A 1 111 ? 5.185 -2.191 -36.375 1.00 54.97 111 THR A CA 1
ATOM 862 C C . THR A 1 111 ? 4.591 -0.961 -35.692 1.00 54.97 111 THR A C 1
ATOM 864 O O . THR A 1 111 ? 4.221 -1.090 -34.528 1.00 54.97 111 THR A O 1
ATOM 867 N N . ASP A 1 112 ? 4.416 0.173 -36.382 1.00 57.75 112 ASP A N 1
ATOM 868 C CA . ASP A 1 112 ? 3.904 1.403 -35.743 1.00 57.75 112 ASP A CA 1
ATOM 869 C C . ASP A 1 112 ? 2.465 1.242 -35.228 1.00 57.75 112 ASP A C 1
ATOM 871 O O . ASP A 1 112 ? 2.178 1.527 -34.070 1.00 57.75 112 ASP A O 1
ATOM 875 N N . ASN A 1 113 ? 1.561 0.662 -36.021 1.00 59.81 113 ASN A N 1
ATOM 876 C CA . ASN A 1 113 ? 0.140 0.616 -35.644 1.00 59.81 113 ASN A CA 1
ATOM 877 C C . ASN A 1 113 ? -0.198 -0.431 -34.565 1.00 59.81 113 ASN A C 1
ATOM 879 O O . ASN A 1 113 ? -1.166 -0.269 -33.829 1.00 59.81 113 ASN A O 1
ATOM 883 N N . ASN A 1 114 ? 0.576 -1.518 -34.469 1.00 61.75 114 ASN A N 1
ATOM 884 C CA . ASN A 1 114 ? 0.311 -2.607 -33.517 1.00 61.75 114 ASN A CA 1
ATOM 885 C C . ASN A 1 114 ? 1.178 -2.521 -32.253 1.00 61.75 114 ASN A C 1
ATOM 887 O O . ASN A 1 114 ? 0.808 -3.091 -31.228 1.00 61.75 114 ASN A O 1
ATOM 891 N N . GLY A 1 115 ? 2.341 -1.865 -32.323 1.00 62.69 115 GLY A N 1
ATOM 892 C CA . GLY A 1 115 ? 3.219 -1.653 -31.175 1.00 62.69 115 GLY A CA 1
ATOM 893 C C . GLY A 1 115 ? 2.685 -0.559 -30.259 1.00 62.69 115 GLY A C 1
ATOM 894 O O . GLY A 1 115 ? 2.500 -0.804 -29.071 1.00 62.69 115 GLY A O 1
ATOM 895 N N . GLU A 1 116 ? 2.366 0.614 -30.813 1.00 66.44 116 GLU A N 1
ATOM 896 C CA . GLU A 1 116 ? 1.882 1.755 -30.026 1.00 66.44 116 GLU A CA 1
ATOM 897 C C . GLU A 1 116 ? 0.517 1.479 -29.384 1.00 66.44 116 GLU A C 1
ATOM 899 O O . GLU A 1 116 ? 0.356 1.702 -28.187 1.00 66.44 116 GLU A O 1
ATOM 904 N N . ALA A 1 117 ? -0.422 0.877 -30.124 1.00 71.50 117 ALA A N 1
ATOM 905 C CA . ALA A 1 117 ? -1.739 0.524 -29.591 1.00 71.50 117 ALA A CA 1
ATOM 906 C C . ALA A 1 117 ? -1.667 -0.501 -28.442 1.00 71.50 117 ALA A C 1
ATOM 908 O O . ALA A 1 117 ? -2.399 -0.380 -27.463 1.00 71.50 117 ALA A O 1
ATOM 909 N N . ARG A 1 118 ? -0.755 -1.485 -28.516 1.00 76.06 118 ARG A N 1
ATOM 910 C CA . ARG A 1 118 ? -0.548 -2.455 -27.423 1.00 76.06 118 ARG A CA 1
ATOM 911 C C . ARG A 1 118 ? 0.114 -1.812 -26.212 1.00 76.06 118 ARG A C 1
ATOM 913 O O . ARG A 1 118 ? -0.265 -2.123 -25.092 1.00 76.06 118 ARG A O 1
ATOM 920 N N . ILE A 1 119 ? 1.065 -0.903 -26.424 1.00 80.75 119 ILE A N 1
ATOM 921 C CA . ILE A 1 119 ? 1.710 -0.164 -25.331 1.00 80.75 119 ILE A CA 1
ATOM 922 C C . ILE A 1 119 ? 0.692 0.736 -24.617 1.00 80.75 119 ILE A C 1
ATOM 924 O O . ILE A 1 119 ? 0.699 0.806 -23.389 1.00 80.75 119 ILE A O 1
ATOM 928 N N . GLU A 1 120 ? -0.202 1.395 -25.356 1.00 82.88 120 GLU A N 1
ATOM 929 C CA . GLU A 1 120 ? -1.253 2.239 -24.782 1.00 82.88 120 GLU A CA 1
ATOM 930 C C . GLU A 1 120 ? -2.317 1.411 -24.039 1.00 82.88 120 GLU A C 1
ATOM 932 O O . GLU A 1 120 ? -2.713 1.768 -22.925 1.00 82.88 120 GLU A O 1
ATOM 937 N N . GLU A 1 121 ? -2.713 0.258 -24.587 1.00 84.88 121 GLU A N 1
ATOM 938 C CA . GLU A 1 121 ? -3.611 -0.693 -23.920 1.00 84.88 121 GLU A CA 1
ATOM 939 C C . GLU A 1 121 ? -2.986 -1.267 -22.637 1.00 84.88 121 GLU A C 1
ATOM 941 O O . GLU A 1 121 ? -3.632 -1.286 -21.586 1.00 84.88 121 GLU A O 1
ATOM 946 N N . ASP A 1 122 ? -1.708 -1.652 -22.677 1.00 88.25 122 ASP A N 1
ATOM 947 C CA . ASP A 1 122 ? -0.969 -2.146 -21.514 1.00 88.25 122 ASP A CA 1
ATOM 948 C C . ASP A 1 122 ? -0.799 -1.049 -20.447 1.00 88.25 122 ASP A C 1
ATOM 950 O O . ASP A 1 122 ? -0.940 -1.314 -19.248 1.00 88.25 122 ASP A O 1
ATOM 954 N N . ALA A 1 123 ? -0.559 0.202 -20.854 1.00 89.62 123 ALA A N 1
ATOM 955 C CA . ALA A 1 123 ? -0.479 1.345 -19.946 1.00 89.62 123 ALA A CA 1
ATOM 956 C C . ALA A 1 123 ? -1.832 1.641 -19.274 1.00 89.62 123 ALA A C 1
ATOM 958 O O . ALA A 1 123 ? -1.884 1.895 -18.064 1.00 89.62 123 ALA A O 1
ATOM 959 N N . ALA A 1 124 ? -2.938 1.551 -20.018 1.00 91.38 124 ALA A N 1
ATOM 960 C CA . ALA A 1 124 ? -4.288 1.672 -19.472 1.00 91.38 124 ALA A CA 1
ATOM 961 C C . ALA A 1 124 ? -4.641 0.495 -18.538 1.00 91.38 124 ALA A C 1
ATOM 963 O O . ALA A 1 124 ? -5.221 0.679 -17.463 1.00 91.38 124 ALA A O 1
ATOM 964 N N . ALA A 1 125 ? -4.239 -0.728 -18.882 1.00 92.62 125 ALA A N 1
ATOM 965 C CA . ALA A 1 125 ? -4.421 -1.895 -18.024 1.00 92.62 125 ALA A CA 1
ATOM 966 C C . ALA A 1 125 ? -3.616 -1.772 -16.716 1.00 92.62 125 ALA A C 1
ATOM 968 O O . ALA A 1 125 ? -4.125 -2.084 -15.634 1.00 92.62 125 ALA A O 1
ATOM 969 N N . LEU A 1 126 ? -2.383 -1.262 -16.785 1.00 94.38 126 LEU A N 1
ATOM 970 C CA . LEU A 1 126 ? -1.542 -1.006 -15.616 1.00 94.38 126 LEU A CA 1
ATOM 971 C C . LEU A 1 126 ? -2.116 0.096 -14.726 1.00 94.38 126 LEU A C 1
ATOM 973 O O . LEU A 1 126 ? -2.183 -0.098 -13.512 1.00 94.38 126 LEU A O 1
ATOM 977 N N . SER A 1 127 ? -2.579 1.210 -15.297 1.00 93.94 127 SER A N 1
ATOM 978 C CA . SER A 1 127 ? -3.161 2.311 -14.519 1.00 93.94 127 SER A CA 1
ATOM 979 C C . SER A 1 127 ? -4.437 1.879 -13.794 1.00 93.94 127 SER A C 1
ATOM 981 O O . SER A 1 127 ? -4.587 2.142 -12.601 1.00 93.94 127 SER A O 1
ATOM 983 N N . THR A 1 128 ? -5.311 1.111 -14.453 1.00 96.31 128 THR A N 1
ATOM 984 C CA . THR A 1 128 ? -6.517 0.566 -13.807 1.00 96.31 128 THR A CA 1
ATOM 985 C C . THR A 1 128 ? -6.174 -0.439 -12.706 1.00 96.31 128 THR A C 1
ATOM 987 O O . THR A 1 128 ? -6.832 -0.467 -11.666 1.00 96.31 128 THR A O 1
ATOM 990 N N . ARG A 1 129 ? -5.134 -1.263 -12.886 1.00 95.69 129 ARG A N 1
ATOM 991 C CA . ARG A 1 129 ? -4.667 -2.204 -11.856 1.00 95.69 129 ARG A CA 1
ATOM 992 C C . ARG A 1 129 ? -4.055 -1.482 -10.657 1.00 95.69 129 ARG A C 1
ATOM 994 O O . ARG A 1 129 ? -4.307 -1.890 -9.526 1.00 95.69 129 ARG A O 1
ATOM 1001 N N . LEU A 1 130 ? -3.295 -0.419 -10.905 1.00 96.44 130 LEU A N 1
ATOM 1002 C CA . LEU A 1 130 ? -2.710 0.436 -9.876 1.00 96.44 130 LEU A CA 1
ATOM 1003 C C . LEU A 1 130 ? -3.823 1.118 -9.068 1.00 96.44 130 LEU A C 1
ATOM 1005 O O . LEU A 1 130 ? -3.828 1.022 -7.843 1.00 96.44 130 LEU A O 1
ATOM 1009 N N . GLN A 1 131 ? -4.825 1.687 -9.744 1.00 96.44 131 GLN A N 1
ATOM 1010 C CA . GLN A 1 131 ? -5.970 2.306 -9.078 1.00 96.44 131 GLN A CA 1
ATOM 1011 C C . GLN A 1 131 ? -6.714 1.3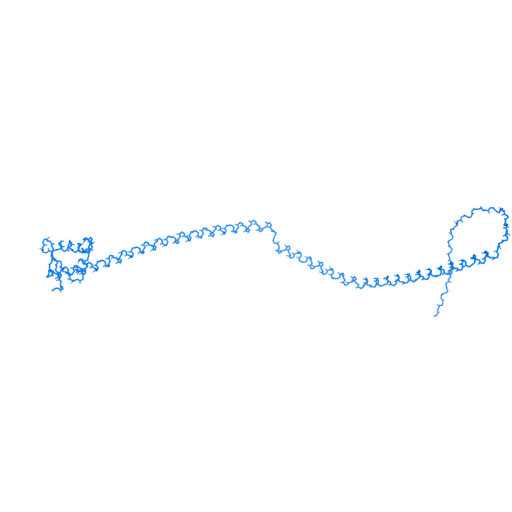10 -8.179 1.00 96.44 131 GLN A C 1
ATOM 1013 O O . GLN A 1 131 ? -6.914 1.580 -6.998 1.00 96.44 131 GLN A O 1
ATOM 1018 N N . ARG A 1 132 ? -7.029 0.110 -8.687 1.00 96.06 132 ARG A N 1
ATOM 1019 C CA . ARG A 1 132 ? -7.676 -0.943 -7.882 1.00 96.06 132 ARG A CA 1
ATOM 1020 C C . ARG A 1 132 ? -6.840 -1.351 -6.666 1.00 96.06 132 ARG A C 1
ATOM 1022 O O . ARG A 1 132 ? -7.402 -1.651 -5.617 1.00 96.06 132 ARG A O 1
ATOM 1029 N N . ALA A 1 133 ? -5.513 -1.385 -6.797 1.00 95.12 133 ALA A N 1
ATOM 1030 C CA . ALA A 1 133 ? -4.621 -1.692 -5.683 1.00 95.12 133 ALA A CA 1
ATOM 1031 C C . ALA A 1 133 ? -4.617 -0.574 -4.626 1.00 95.12 133 ALA A C 1
ATOM 1033 O O . ALA A 1 133 ? -4.631 -0.878 -3.434 1.00 95.12 133 ALA A O 1
ATOM 1034 N N . HIS A 1 134 ? -4.654 0.696 -5.041 1.00 96.88 134 HIS A N 1
ATOM 1035 C CA . HIS A 1 134 ? -4.806 1.822 -4.119 1.00 96.88 134 HIS A CA 1
ATOM 1036 C C . HIS A 1 134 ? -6.151 1.804 -3.397 1.00 96.88 134 HIS A C 1
ATOM 1038 O O . HIS A 1 134 ? -6.172 1.956 -2.179 1.00 96.88 134 HIS A O 1
ATOM 1044 N N . ASP A 1 135 ? -7.248 1.552 -4.110 1.00 96.94 135 ASP A N 1
ATOM 1045 C CA . ASP A 1 135 ? -8.581 1.480 -3.506 1.00 96.94 135 ASP A CA 1
ATOM 1046 C C . ASP A 1 135 ? -8.662 0.324 -2.489 1.00 96.94 135 ASP A C 1
ATOM 1048 O O . ASP A 1 135 ? -9.179 0.484 -1.380 1.00 96.94 135 ASP A O 1
ATOM 1052 N N . ALA A 1 136 ? -8.074 -0.834 -2.822 1.00 96.56 136 ALA A N 1
ATOM 1053 C CA . ALA A 1 136 ? -7.968 -1.964 -1.903 1.00 96.56 136 ALA A CA 1
ATOM 1054 C C . ALA A 1 136 ? -7.136 -1.609 -0.662 1.00 96.56 136 ALA A C 1
ATOM 1056 O O . ALA A 1 136 ? -7.562 -1.887 0.461 1.00 96.56 136 ALA A O 1
ATOM 1057 N N . LEU A 1 137 ? -5.987 -0.954 -0.838 1.00 96.31 137 LEU A N 1
ATOM 1058 C CA . LEU A 1 137 ? -5.133 -0.522 0.267 1.00 96.31 137 LEU A CA 1
ATOM 1059 C C . LEU A 1 137 ? -5.853 0.479 1.178 1.00 96.31 137 LEU A C 1
ATOM 1061 O O . LEU A 1 137 ? -5.875 0.273 2.390 1.00 96.31 137 LEU A O 1
ATOM 1065 N N . ALA A 1 138 ? -6.526 1.481 0.611 1.00 96.50 138 ALA A N 1
ATOM 1066 C CA . ALA A 1 138 ? -7.317 2.448 1.369 1.00 96.50 138 ALA A CA 1
ATOM 1067 C C . ALA A 1 138 ? -8.417 1.759 2.198 1.00 96.50 138 ALA A C 1
ATOM 1069 O O . ALA A 1 138 ? -8.626 2.092 3.367 1.00 96.50 138 ALA A O 1
ATOM 1070 N N . SER A 1 139 ? -9.080 0.741 1.634 1.00 96.00 139 SER A N 1
ATOM 1071 C CA . SER A 1 139 ? -10.081 -0.046 2.365 1.00 96.00 139 SER A CA 1
ATOM 1072 C C . SER A 1 139 ? -9.475 -0.844 3.529 1.00 96.00 139 SER A C 1
ATOM 1074 O O . SER A 1 139 ? -10.050 -0.903 4.619 1.00 96.00 139 SER A O 1
ATOM 1076 N N . HIS A 1 140 ? -8.284 -1.420 3.339 1.00 96.06 140 HIS A N 1
ATOM 1077 C CA . HIS A 1 140 ? -7.574 -2.148 4.387 1.00 96.06 140 HIS A CA 1
ATOM 1078 C C . HIS A 1 140 ? -7.095 -1.219 5.503 1.00 96.06 140 HIS A C 1
ATOM 1080 O O . HIS A 1 140 ? -7.223 -1.568 6.677 1.00 96.06 140 HIS A O 1
ATOM 1086 N N . GLU A 1 141 ? -6.597 -0.032 5.163 1.00 96.38 141 GLU A N 1
ATOM 1087 C CA . GLU A 1 141 ? -6.194 0.980 6.139 1.00 96.38 141 GLU A CA 1
ATOM 1088 C C . GLU A 1 141 ? -7.381 1.477 6.967 1.00 96.38 141 GLU A C 1
ATOM 1090 O O . GLU A 1 141 ? -7.277 1.552 8.195 1.00 96.38 141 GLU A O 1
ATOM 1095 N N . ALA A 1 142 ? -8.532 1.730 6.335 1.00 95.94 142 ALA A N 1
ATOM 1096 C CA . ALA A 1 142 ? -9.759 2.105 7.033 1.00 95.94 142 ALA A CA 1
ATOM 1097 C C . ALA A 1 142 ? -10.212 1.007 8.013 1.00 95.94 142 ALA A C 1
ATOM 1099 O O . ALA A 1 142 ? -10.470 1.281 9.188 1.00 95.94 142 ALA A O 1
ATOM 1100 N N . ASN A 1 143 ? -10.223 -0.253 7.572 1.00 94.88 143 ASN A N 1
ATOM 1101 C CA . ASN A 1 143 ? -10.565 -1.392 8.427 1.00 94.88 143 ASN A CA 1
ATOM 1102 C C . ASN A 1 143 ? -9.575 -1.560 9.591 1.00 94.88 143 ASN A C 1
ATOM 1104 O O . ASN A 1 143 ? -9.980 -1.802 10.730 1.00 94.88 143 ASN A O 1
ATOM 1108 N N . ALA A 1 144 ? -8.276 -1.382 9.339 1.00 93.12 144 ALA A N 1
ATOM 1109 C CA . ALA A 1 144 ? -7.254 -1.434 10.378 1.00 93.12 144 ALA A CA 1
ATOM 1110 C C . ALA A 1 144 ? -7.407 -0.288 11.392 1.00 93.12 144 ALA A C 1
ATOM 1112 O O . ALA A 1 144 ? -7.203 -0.497 12.591 1.00 93.12 144 ALA A O 1
ATOM 1113 N N . ALA A 1 145 ? -7.784 0.912 10.944 1.00 95.00 145 ALA A N 1
ATOM 1114 C CA . ALA A 1 145 ? -8.061 2.044 11.822 1.00 95.00 145 ALA A CA 1
ATOM 1115 C C . ALA A 1 145 ? -9.274 1.779 12.729 1.00 95.00 145 ALA A C 1
ATOM 1117 O O . ALA A 1 145 ? -9.178 1.996 13.939 1.00 95.00 145 ALA A O 1
ATOM 1118 N N . LEU A 1 146 ? -10.366 1.234 12.178 1.00 95.19 146 LEU A N 1
ATOM 1119 C CA . LEU A 1 146 ? -11.549 0.8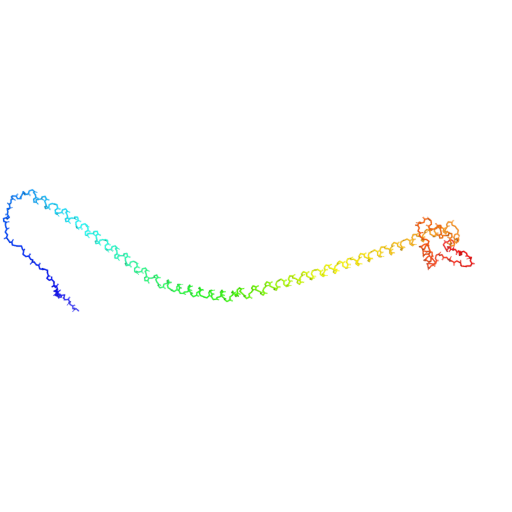26 12.947 1.00 95.19 146 LEU A CA 1
ATOM 1120 C C . LEU A 1 146 ? -11.225 -0.267 13.974 1.00 95.19 146 LEU A C 1
ATOM 1122 O O . LEU A 1 146 ? -11.654 -0.198 15.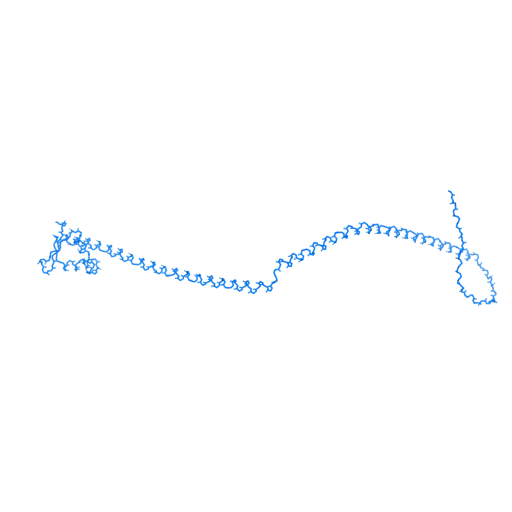125 1.00 95.19 146 LEU A O 1
ATOM 1126 N N . LEU A 1 147 ? -10.420 -1.263 13.598 1.00 93.44 147 LEU A N 1
ATOM 1127 C CA . LEU A 1 147 ? -10.009 -2.306 14.535 1.00 93.44 147 LEU A CA 1
ATOM 1128 C C . LEU A 1 147 ? -9.160 -1.731 15.678 1.00 93.44 147 LEU A C 1
ATOM 1130 O O . LEU A 1 147 ? -9.376 -2.071 16.841 1.00 93.44 147 LEU A O 1
ATOM 1134 N N . LYS A 1 148 ? -8.221 -0.826 15.375 1.00 94.25 148 LYS A N 1
ATOM 1135 C CA . LYS A 1 148 ? -7.383 -0.167 16.390 1.00 94.25 148 LYS A CA 1
ATOM 1136 C C . LYS A 1 148 ? -8.211 0.657 17.372 1.00 94.25 148 LYS A C 1
ATOM 1138 O O . LYS A 1 148 ? -7.925 0.622 18.570 1.00 94.25 148 LYS A O 1
ATOM 1143 N N . THR A 1 149 ? -9.216 1.394 16.898 1.00 91.69 149 THR A N 1
ATOM 1144 C CA . THR A 1 149 ? -10.091 2.172 17.786 1.00 91.69 149 THR A CA 1
ATOM 1145 C C . THR A 1 149 ? -10.912 1.246 18.680 1.00 91.69 149 THR A C 1
ATOM 1147 O O . THR A 1 149 ? -10.940 1.463 19.888 1.00 91.69 149 THR A O 1
ATOM 1150 N N . HIS A 1 150 ? -11.462 0.158 18.134 1.00 91.31 150 HIS A N 1
ATOM 1151 C CA . HIS A 1 150 ? -12.195 -0.845 18.909 1.00 91.31 150 HIS A CA 1
ATOM 1152 C C . HIS A 1 150 ? -11.317 -1.565 19.948 1.00 91.31 150 HIS A C 1
ATOM 1154 O O . HIS A 1 150 ? -11.718 -1.780 21.089 1.00 91.31 150 HIS A O 1
ATOM 1160 N N . MET A 1 151 ? -10.075 -1.912 19.603 1.00 87.12 151 MET A N 1
ATOM 1161 C CA . MET A 1 151 ? -9.139 -2.479 20.578 1.00 87.12 151 MET A CA 1
ATOM 1162 C C . MET A 1 151 ? -8.815 -1.481 21.691 1.00 87.12 151 MET A C 1
ATOM 1164 O O . MET A 1 151 ? -8.773 -1.859 22.861 1.00 87.12 151 MET A O 1
ATOM 1168 N N . ARG A 1 152 ? -8.614 -0.203 21.346 1.00 85.44 152 ARG A N 1
ATOM 1169 C CA . ARG A 1 152 ? -8.352 0.852 22.329 1.00 85.44 152 ARG A CA 1
ATOM 1170 C C . ARG A 1 152 ? -9.522 1.012 23.296 1.00 85.44 152 ARG A C 1
ATOM 1172 O O . ARG A 1 152 ? -9.277 1.077 24.497 1.00 85.44 152 ARG A O 1
ATOM 1179 N N . THR A 1 153 ? -10.761 1.019 22.805 1.00 79.19 153 THR A N 1
ATOM 1180 C CA . THR A 1 153 ? -11.946 1.120 23.669 1.00 79.19 153 THR A CA 1
ATOM 1181 C C . THR A 1 153 ? -12.083 -0.102 24.574 1.00 79.19 153 THR A C 1
ATOM 1183 O O . THR A 1 153 ? -12.287 0.065 25.771 1.00 79.19 153 THR A O 1
ATOM 1186 N N . LEU A 1 154 ? -11.876 -1.324 24.068 1.00 74.94 154 LEU A N 1
ATOM 1187 C CA . LEU A 1 154 ? -11.903 -2.534 24.902 1.00 74.94 154 LEU A CA 1
ATOM 1188 C C . LEU A 1 154 ? -10.840 -2.521 26.009 1.00 74.94 154 LEU A C 1
ATOM 1190 O O . LEU A 1 154 ? -11.124 -2.911 27.142 1.00 74.94 154 LEU A O 1
ATOM 1194 N N . VAL A 1 155 ? -9.619 -2.079 25.697 1.00 79.19 155 VAL A N 1
ATOM 1195 C CA . VAL A 1 155 ? -8.541 -1.960 26.691 1.00 79.19 155 VAL A CA 1
ATOM 1196 C C . VAL A 1 155 ? -8.878 -0.891 27.727 1.00 79.19 155 VAL A C 1
ATOM 1198 O O . VAL A 1 155 ? -8.710 -1.141 28.919 1.00 79.19 155 VAL A O 1
ATOM 1201 N N . GLN A 1 156 ? -9.393 0.264 27.295 1.00 72.06 156 GLN A N 1
ATOM 1202 C CA . GLN A 1 156 ? -9.833 1.332 28.194 1.00 72.06 156 GLN A CA 1
ATOM 1203 C C . GLN A 1 156 ? -10.946 0.855 29.133 1.00 72.06 156 GLN A C 1
ATOM 1205 O O . GLN A 1 156 ? -10.815 1.043 30.337 1.00 72.06 156 GLN A O 1
ATOM 1210 N N . ILE A 1 157 ? -11.970 0.164 28.616 1.00 69.31 157 ILE A N 1
ATOM 1211 C CA . ILE A 1 157 ? -13.078 -0.384 29.416 1.00 69.31 157 ILE A CA 1
ATOM 1212 C C . ILE A 1 157 ? -12.558 -1.391 30.450 1.00 69.31 157 ILE A C 1
ATOM 1214 O O . ILE A 1 157 ? -12.905 -1.310 31.626 1.00 69.31 157 ILE A O 1
ATOM 1218 N N . LYS A 1 158 ? -11.670 -2.315 30.058 1.00 70.06 158 LYS A N 1
ATOM 1219 C CA . LYS A 1 158 ? -11.095 -3.289 31.004 1.00 70.06 158 LYS A CA 1
ATOM 1220 C C . LYS A 1 158 ? -10.202 -2.639 32.062 1.00 70.06 158 LYS A C 1
ATOM 1222 O O . LYS A 1 158 ? -10.170 -3.100 33.202 1.00 70.06 158 LYS A O 1
ATOM 1227 N N . ALA A 1 159 ? -9.456 -1.596 31.699 1.00 68.75 159 ALA A N 1
ATOM 1228 C CA . ALA A 1 159 ? -8.635 -0.848 32.645 1.00 68.75 159 ALA A CA 1
ATOM 1229 C C . ALA A 1 159 ? -9.505 -0.051 33.630 1.00 68.75 159 ALA A C 1
ATOM 1231 O O . ALA A 1 159 ? -9.250 -0.103 34.834 1.00 68.75 159 ALA A O 1
ATOM 1232 N N . SER A 1 160 ? -10.563 0.611 33.144 1.00 71.06 160 SER A N 1
ATOM 1233 C CA . SER A 1 160 ? -11.517 1.321 33.999 1.00 71.06 160 SER A CA 1
ATOM 1234 C C . SER A 1 160 ? -12.261 0.369 34.927 1.00 71.06 160 SER A C 1
ATOM 1236 O O . SER A 1 160 ? -12.381 0.671 36.105 1.00 71.06 160 SER A O 1
ATOM 1238 N N . GLU A 1 161 ? -12.679 -0.812 34.459 1.00 74.38 161 GLU A N 1
ATOM 1239 C CA . GLU A 1 161 ? -13.331 -1.815 35.313 1.00 74.38 161 GLU A CA 1
ATOM 1240 C C . GLU A 1 161 ? -12.428 -2.258 36.473 1.00 74.38 161 GLU A C 1
ATOM 1242 O O . GLU A 1 161 ? -12.901 -2.375 37.600 1.00 74.38 161 GLU A O 1
ATOM 1247 N N . ARG A 1 162 ? -11.122 -2.452 36.237 1.00 76.19 162 ARG A N 1
ATOM 1248 C CA . ARG A 1 162 ? -10.163 -2.801 37.302 1.00 76.19 162 ARG A CA 1
ATOM 1249 C C . ARG A 1 162 ? -9.925 -1.655 38.282 1.00 76.19 162 ARG A C 1
ATOM 1251 O O . ARG A 1 162 ? -9.833 -1.902 39.480 1.00 76.19 162 ARG A O 1
ATOM 1258 N N . HIS A 1 163 ? -9.822 -0.422 37.786 1.00 84.00 163 HIS A N 1
ATOM 1259 C CA . HIS A 1 163 ? -9.663 0.754 38.639 1.00 84.00 163 HIS A CA 1
ATOM 1260 C C . HIS A 1 163 ? -10.906 0.984 39.509 1.00 84.00 163 HIS A C 1
ATOM 1262 O O . HIS A 1 163 ? -10.789 1.114 40.723 1.00 84.00 163 HIS A O 1
ATOM 1268 N N . VAL A 1 164 ? -12.096 0.929 38.905 1.00 85.88 164 VAL A N 1
ATOM 1269 C CA . VAL A 1 164 ? -13.382 1.043 39.605 1.00 85.88 164 VAL A CA 1
ATOM 1270 C C . VAL A 1 164 ? -13.551 -0.090 40.617 1.00 85.88 164 VAL A C 1
ATOM 1272 O O . VAL A 1 164 ? -13.975 0.168 41.735 1.00 85.88 164 VAL A O 1
ATOM 1275 N N . ALA A 1 165 ? -13.163 -1.324 40.281 1.00 83.50 165 ALA A N 1
ATOM 1276 C CA . ALA A 1 165 ? -13.199 -2.445 41.219 1.00 83.50 165 ALA A CA 1
ATOM 1277 C C . ALA A 1 165 ? -12.290 -2.224 42.444 1.00 83.50 165 ALA A C 1
ATOM 1279 O O . ALA A 1 165 ? -12.690 -2.541 43.561 1.00 83.50 165 ALA A O 1
ATOM 1280 N N . ALA A 1 166 ? -11.097 -1.649 42.258 1.00 84.00 166 ALA A N 1
ATOM 1281 C CA . ALA A 1 166 ? -10.199 -1.317 43.364 1.00 84.00 166 ALA A CA 1
ATOM 1282 C C . ALA A 1 166 ? -10.779 -0.220 44.274 1.00 84.00 166 ALA A C 1
ATOM 1284 O O . ALA A 1 166 ? -10.740 -0.357 45.494 1.00 84.00 166 ALA A O 1
ATOM 1285 N N . VAL A 1 167 ? -11.366 0.831 43.690 1.00 86.12 167 VAL A N 1
ATOM 1286 C CA . VAL A 1 167 ? -12.038 1.900 44.451 1.00 86.12 167 VAL A CA 1
ATOM 1287 C C . VAL A 1 167 ? -13.267 1.361 45.186 1.00 86.12 167 VAL A C 1
ATOM 1289 O O . VAL A 1 167 ? -13.479 1.694 46.345 1.00 86.12 167 VAL A O 1
ATOM 1292 N N . LEU A 1 168 ? -14.040 0.472 44.560 1.00 88.06 168 LEU A N 1
ATOM 1293 C CA . LEU A 1 168 ? -15.222 -0.135 45.170 1.00 88.06 168 LEU A CA 1
ATOM 1294 C C . LEU A 1 168 ? -14.863 -0.992 46.392 1.00 88.06 168 LEU A C 1
ATOM 1296 O O . LEU A 1 168 ? -15.548 -0.921 47.408 1.00 88.06 168 LEU A O 1
ATOM 1300 N N . LEU A 1 169 ? -13.768 -1.755 46.324 1.00 85.06 169 LEU A N 1
ATOM 1301 C CA . LEU A 1 169 ? -13.247 -2.491 47.480 1.00 85.06 169 LEU A CA 1
ATOM 1302 C C . LEU A 1 169 ? -12.723 -1.560 48.580 1.00 85.06 169 LEU A C 1
ATOM 1304 O O . LEU A 1 169 ? -12.890 -1.869 49.755 1.00 85.06 169 LEU A O 1
ATOM 1308 N N . HIS A 1 170 ? -12.118 -0.426 48.219 1.00 84.88 170 HIS A N 1
ATOM 1309 C CA . HIS A 1 170 ? -11.641 0.556 49.192 1.00 84.88 170 HIS A CA 1
ATOM 1310 C C . HIS A 1 170 ? -12.794 1.226 49.949 1.00 84.88 170 HIS A C 1
ATOM 1312 O O . HIS A 1 170 ? -12.754 1.269 51.172 1.00 84.88 170 HIS A O 1
ATOM 1318 N N . VAL A 1 171 ? -13.845 1.658 49.245 1.00 88.06 171 VAL A N 1
ATOM 1319 C CA . VAL A 1 171 ? -15.046 2.240 49.869 1.00 88.06 171 VAL A CA 1
ATOM 1320 C C . VAL A 1 171 ? -15.748 1.211 50.758 1.00 88.06 171 VAL A C 1
ATOM 1322 O O . VAL A 1 171 ? -16.131 1.528 51.876 1.00 88.06 171 VAL A O 1
ATOM 1325 N N . LEU A 1 172 ? -15.858 -0.049 50.318 1.00 87.44 172 LEU A N 1
ATOM 1326 C CA . LEU A 1 172 ? -16.387 -1.117 51.177 1.00 87.44 172 LEU A CA 1
ATOM 1327 C C . LEU A 1 172 ? -15.521 -1.345 52.425 1.00 87.44 172 LEU A C 1
ATOM 1329 O O . LEU A 1 172 ? -16.063 -1.613 53.489 1.00 87.44 172 LEU A O 1
ATOM 1333 N N . PHE A 1 173 ? -14.195 -1.234 52.314 1.00 86.25 173 PHE A N 1
ATOM 1334 C CA . PHE A 1 173 ? -13.285 -1.362 53.455 1.00 86.25 173 PHE A CA 1
ATOM 1335 C C . PHE A 1 173 ? -13.426 -0.209 54.460 1.00 86.25 173 PHE A C 1
ATOM 1337 O O . PHE A 1 173 ? -13.399 -0.451 55.661 1.00 86.25 173 PHE A O 1
ATOM 1344 N N . GLU A 1 174 ? -13.611 1.029 53.997 1.00 86.56 174 GLU A N 1
ATOM 1345 C CA . GLU A 1 174 ? -13.844 2.190 54.876 1.00 86.56 174 GLU A CA 1
ATOM 1346 C C . GLU A 1 174 ? -15.158 2.100 55.664 1.00 86.56 174 GLU A C 1
ATOM 1348 O O . GLU A 1 174 ? -15.341 2.808 56.655 1.00 86.56 174 GLU A O 1
ATOM 1353 N N . HIS A 1 175 ? -16.064 1.225 55.235 1.00 84.62 175 HIS A N 1
ATOM 1354 C CA . HIS A 1 175 ? -17.401 1.084 55.785 1.00 84.62 175 HIS A CA 1
ATOM 1355 C C . HIS A 1 175 ? -17.673 -0.316 56.346 1.00 84.62 175 HIS A C 1
ATOM 1357 O O . HIS A 1 175 ? -18.747 -0.883 56.159 1.00 84.62 175 HIS A O 1
ATOM 1363 N N . ASP A 1 176 ? -16.668 -0.878 57.024 1.00 79.50 176 ASP A N 1
ATOM 1364 C CA . ASP A 1 176 ? -16.742 -2.145 57.766 1.00 79.50 176 ASP A CA 1
ATOM 1365 C C . ASP A 1 176 ? -17.166 -3.365 56.922 1.00 79.50 176 ASP A C 1
ATOM 1367 O O . ASP A 1 176 ? -17.573 -4.399 57.445 1.00 79.50 176 ASP A O 1
ATOM 1371 N N . GLY A 1 177 ? -17.037 -3.275 55.597 1.00 78.00 177 GLY A N 1
ATOM 1372 C CA . GLY A 1 177 ? -17.316 -4.367 54.673 1.00 78.00 177 GLY A CA 1
ATOM 1373 C C . GLY A 1 177 ? -18.777 -4.516 54.257 1.00 78.00 177 GLY A C 1
ATOM 1374 O O . GLY A 1 177 ? -19.043 -5.400 53.444 1.00 78.00 177 GLY A O 1
ATOM 1375 N N . GLU A 1 178 ? -19.705 -3.673 54.720 1.00 83.56 178 GLU A N 1
ATOM 1376 C CA . GLU A 1 178 ? -21.130 -3.757 54.368 1.00 83.56 178 GLU A CA 1
ATOM 1377 C C . GLU A 1 178 ? -21.688 -2.411 53.895 1.00 83.56 178 GLU A C 1
ATOM 1379 O O . GLU A 1 178 ? -21.572 -1.392 54.570 1.00 83.56 178 GLU A O 1
ATOM 1384 N N . TRP A 1 179 ? -22.343 -2.393 52.729 1.00 87.00 179 TRP A N 1
ATOM 1385 C CA . TRP A 1 179 ? -22.961 -1.169 52.210 1.00 87.00 179 TRP A CA 1
ATOM 1386 C C . TRP A 1 179 ? -24.187 -1.446 51.328 1.00 87.00 179 TRP A C 1
ATOM 1388 O O . TRP A 1 179 ? -24.343 -2.526 50.755 1.00 87.00 179 TRP A O 1
ATOM 1398 N N . THR A 1 180 ? -25.077 -0.465 51.184 1.00 88.31 180 THR A N 1
ATOM 1399 C CA . THR A 1 180 ? -26.265 -0.522 50.314 1.00 88.31 180 THR A CA 1
ATOM 1400 C C . THR A 1 180 ? -25.900 -0.355 48.836 1.00 88.31 180 THR A C 1
ATOM 1402 O O . THR A 1 180 ? -25.236 0.593 48.430 1.00 88.31 180 THR A O 1
ATOM 1405 N N . LYS A 1 181 ? -26.382 -1.237 47.959 1.00 86.44 181 LYS A N 1
ATOM 1406 C CA . LYS A 1 181 ? -25.992 -1.245 46.538 1.00 86.44 181 LYS A CA 1
ATOM 1407 C C . LYS A 1 181 ? -26.157 0.116 45.844 1.00 86.44 181 LYS A C 1
ATOM 1409 O O . LYS A 1 181 ? -25.265 0.510 45.099 1.00 86.44 181 LYS A O 1
ATOM 1414 N N . ASN A 1 182 ? -27.270 0.814 46.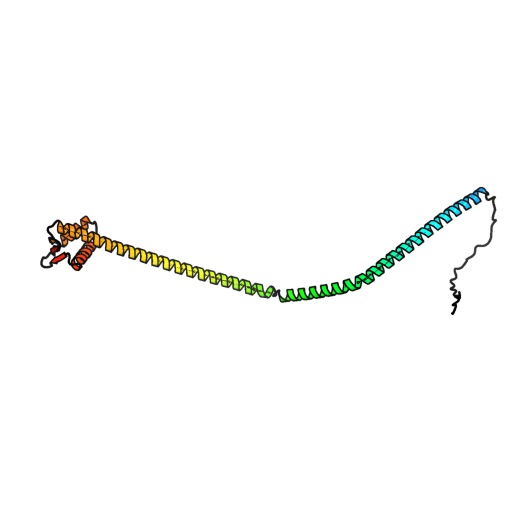072 1.00 86.94 182 ASN A N 1
ATOM 1415 C CA . ASN A 1 182 ? -27.566 2.086 45.401 1.00 86.94 182 ASN A CA 1
ATOM 1416 C C . ASN A 1 182 ? -26.650 3.225 45.878 1.00 86.94 182 ASN A C 1
ATOM 1418 O O . ASN A 1 182 ? -26.169 4.012 45.065 1.00 86.94 182 ASN A O 1
ATOM 1422 N N . ASP A 1 183 ? -26.359 3.285 47.176 1.00 87.19 183 ASP A N 1
ATOM 1423 C CA . ASP A 1 183 ? -25.496 4.333 47.729 1.00 87.19 183 ASP A CA 1
ATOM 1424 C C . ASP A 1 183 ? -24.026 4.057 47.384 1.00 87.19 183 ASP A C 1
ATOM 1426 O O . ASP A 1 183 ? -23.281 4.976 47.061 1.00 87.19 183 ASP A O 1
ATOM 1430 N N . LEU A 1 184 ? -23.618 2.780 47.333 1.00 87.00 184 LEU A N 1
ATOM 1431 C CA . LEU A 1 184 ? -22.281 2.395 46.868 1.00 87.00 184 LEU A CA 1
ATOM 1432 C C . LEU A 1 184 ? -22.078 2.799 45.405 1.00 87.00 184 LEU A C 1
ATOM 1434 O O . LEU A 1 184 ? -21.019 3.290 45.025 1.00 87.00 184 LEU A O 1
ATOM 1438 N N . GLN A 1 185 ? -23.102 2.586 44.574 1.00 89.69 185 GLN A N 1
ATOM 1439 C CA . GLN A 1 185 ? -23.063 2.945 43.160 1.00 89.69 185 GLN A CA 1
ATOM 1440 C C . GLN A 1 185 ? -22.902 4.445 42.963 1.00 89.69 185 GLN A C 1
ATOM 1442 O O . GLN A 1 185 ? -22.018 4.851 42.212 1.00 89.69 185 GLN A O 1
ATOM 1447 N N . THR A 1 186 ? -23.708 5.252 43.652 1.00 88.81 186 THR A N 1
ATOM 1448 C CA . THR A 1 186 ? -23.656 6.714 43.527 1.00 88.81 186 THR A CA 1
ATOM 1449 C C . THR A 1 186 ? -22.352 7.285 44.080 1.00 88.81 186 THR A C 1
ATOM 1451 O O . THR A 1 186 ? -21.739 8.137 43.439 1.00 88.81 186 THR A O 1
ATOM 1454 N N . GLN A 1 187 ? -21.861 6.777 45.213 1.00 88.19 187 GLN A N 1
ATOM 1455 C CA . GLN A 1 187 ? -20.620 7.248 45.826 1.00 88.19 187 GLN A CA 1
ATOM 1456 C C . GLN A 1 187 ? -19.380 6.864 45.008 1.00 88.19 187 GLN A C 1
ATOM 1458 O O . GLN A 1 187 ? -18.532 7.715 44.741 1.00 88.19 187 GLN A O 1
ATOM 1463 N N . VAL A 1 188 ? -19.279 5.615 44.538 1.00 87.31 188 VAL A N 1
ATOM 1464 C CA . VAL A 1 188 ? -18.155 5.182 43.688 1.00 87.31 188 VAL A CA 1
ATOM 1465 C C . VAL A 1 188 ? -18.205 5.877 42.322 1.00 87.31 188 VAL A C 1
ATOM 1467 O O . VAL A 1 188 ? -17.161 6.285 41.812 1.00 87.31 188 VAL A O 1
ATOM 1470 N N . ALA A 1 189 ? -19.398 6.085 41.749 1.00 88.00 189 ALA A N 1
ATOM 1471 C CA . ALA A 1 189 ? -19.564 6.875 40.527 1.00 88.00 189 ALA A CA 1
ATOM 1472 C C . ALA A 1 189 ? -19.095 8.327 40.718 1.00 88.00 189 ALA A C 1
ATOM 1474 O O . ALA A 1 189 ? -18.397 8.858 39.854 1.00 88.00 189 ALA A O 1
ATOM 1475 N N . ALA A 1 190 ? -19.404 8.944 41.865 1.00 89.56 190 ALA A N 1
ATOM 1476 C CA . ALA A 1 190 ? -18.974 10.302 42.195 1.00 89.56 190 ALA A CA 1
ATOM 1477 C C . ALA A 1 190 ? -17.455 10.419 42.412 1.00 89.56 190 ALA A C 1
ATOM 1479 O O . ALA A 1 190 ? -16.855 11.396 41.970 1.00 89.56 190 ALA A O 1
ATOM 1480 N N . ILE A 1 191 ? -16.822 9.429 43.052 1.00 86.12 191 ILE A N 1
ATOM 1481 C CA . ILE A 1 191 ? -15.375 9.435 43.331 1.00 86.12 191 ILE A CA 1
ATOM 1482 C C . ILE A 1 191 ? -14.558 9.234 42.050 1.00 86.12 191 ILE A C 1
ATOM 1484 O O . ILE A 1 191 ? -13.573 9.936 41.828 1.00 86.12 191 ILE A O 1
ATOM 1488 N N . VAL A 1 192 ? -14.947 8.273 41.205 1.00 84.19 192 VAL A N 1
ATOM 1489 C CA . VAL A 1 192 ? -14.194 7.946 39.980 1.00 84.19 192 VAL A CA 1
ATOM 1490 C C . VAL A 1 192 ? -14.602 8.851 38.807 1.00 84.19 192 VAL A C 1
ATOM 1492 O O . VAL A 1 192 ? -13.850 8.988 37.844 1.00 84.19 192 VAL A O 1
ATOM 1495 N N . GLY A 1 193 ? -15.772 9.495 38.879 1.00 84.38 193 GLY A N 1
ATOM 1496 C CA . GLY A 1 193 ? -16.313 10.338 37.809 1.00 84.38 193 GLY A CA 1
ATOM 1497 C C . GLY A 1 193 ? -16.777 9.526 36.598 1.00 84.38 193 GLY A C 1
ATOM 1498 O O . GLY A 1 193 ? -16.535 9.920 35.458 1.00 84.38 193 GLY A O 1
ATOM 1499 N N . VAL A 1 194 ? -17.383 8.360 36.835 1.00 83.44 194 VAL A N 1
ATOM 1500 C CA . VAL A 1 194 ? -17.749 7.378 35.800 1.00 83.44 194 VAL A CA 1
ATOM 1501 C C . VAL A 1 194 ? -19.232 7.034 35.906 1.00 83.44 194 VAL A C 1
ATOM 1503 O O . VAL A 1 194 ? -19.787 7.022 37.001 1.00 83.44 194 VAL A O 1
ATOM 1506 N N . ASP A 1 195 ? -19.865 6.704 34.778 1.00 85.69 195 ASP A N 1
ATOM 1507 C CA . ASP A 1 195 ? -21.258 6.256 34.742 1.00 85.69 195 ASP A CA 1
ATOM 1508 C C . ASP A 1 195 ? -21.519 5.058 35.669 1.00 85.69 195 ASP A C 1
ATOM 1510 O O . ASP A 1 195 ? -20.766 4.075 35.695 1.00 85.69 195 ASP A O 1
ATOM 1514 N N . GLU A 1 196 ? -22.675 5.074 36.335 1.00 86.50 196 GLU A N 1
ATOM 1515 C CA . GLU A 1 196 ? -23.137 4.009 37.238 1.00 86.50 196 GLU A CA 1
ATOM 1516 C C . GLU A 1 196 ? -23.137 2.620 36.571 1.00 86.50 196 GLU A C 1
ATOM 1518 O O . GLU A 1 196 ? -22.913 1.596 37.220 1.00 86.50 196 GLU A O 1
ATOM 1523 N N . SER A 1 197 ? -23.323 2.562 35.248 1.00 85.94 197 SER A N 1
ATOM 1524 C CA . SER A 1 197 ? -23.315 1.313 34.478 1.00 85.94 197 SER A CA 1
ATOM 1525 C C . SER A 1 197 ? -21.969 0.572 34.519 1.00 85.94 197 SER A C 1
ATOM 1527 O O . SER A 1 197 ? -21.946 -0.663 34.542 1.00 85.94 197 SER A O 1
ATOM 1529 N N . ILE A 1 198 ? -20.849 1.299 34.571 1.00 84.00 198 ILE A N 1
ATOM 1530 C CA . ILE A 1 198 ? -19.500 0.720 34.653 1.00 84.00 198 ILE A CA 1
ATOM 1531 C C . ILE A 1 198 ? -19.240 0.230 36.078 1.00 84.00 198 ILE A C 1
ATOM 1533 O O . ILE A 1 198 ? -18.673 -0.848 36.261 1.00 84.00 198 ILE A O 1
ATOM 1537 N N . VAL A 1 199 ? -19.742 0.958 37.080 1.00 86.00 199 VAL A N 1
ATOM 1538 C CA . VAL A 1 199 ? -19.708 0.542 38.489 1.00 86.00 199 VAL A CA 1
ATOM 1539 C C . VAL A 1 199 ? -20.496 -0.754 38.690 1.00 86.00 199 VAL A C 1
ATOM 1541 O O . VAL A 1 199 ? -19.999 -1.684 39.320 1.00 86.00 199 VAL A O 1
ATOM 1544 N N . ILE A 1 200 ? -21.676 -0.879 38.073 1.00 87.81 200 ILE A N 1
ATOM 1545 C CA . ILE A 1 200 ? -22.472 -2.115 38.082 1.00 87.81 200 ILE A CA 1
ATOM 1546 C C . ILE A 1 200 ? -21.696 -3.286 37.463 1.00 87.81 200 ILE A C 1
ATOM 1548 O O . ILE A 1 200 ? -21.672 -4.373 38.040 1.00 87.81 200 ILE A O 1
ATOM 1552 N N . ARG A 1 201 ? -21.047 -3.092 36.307 1.00 85.81 201 ARG A N 1
ATOM 1553 C CA . ARG A 1 201 ? -20.243 -4.152 35.669 1.00 85.81 201 ARG A CA 1
ATOM 1554 C C . ARG A 1 201 ? -19.061 -4.574 36.534 1.00 85.81 201 ARG A C 1
ATOM 1556 O O . ARG A 1 201 ? -18.851 -5.772 36.710 1.00 85.81 201 ARG A O 1
ATOM 1563 N N . ALA A 1 202 ? -18.334 -3.615 37.106 1.00 85.88 202 ALA A N 1
ATOM 1564 C CA . ALA A 1 202 ? -17.230 -3.886 38.020 1.00 85.88 202 ALA A CA 1
ATOM 1565 C C . ALA A 1 202 ? -17.708 -4.636 39.276 1.00 85.88 202 ALA A C 1
ATOM 1567 O O . ALA A 1 202 ? -17.087 -5.619 39.674 1.00 85.88 202 ALA A O 1
ATOM 1568 N N . LEU A 1 203 ? -18.858 -4.249 39.838 1.00 87.06 203 LEU A N 1
ATOM 1569 C CA . LEU A 1 203 ? -19.482 -4.928 40.973 1.00 87.06 203 LEU A CA 1
ATOM 1570 C C . LEU A 1 203 ? -19.829 -6.388 40.644 1.00 87.06 203 LEU A C 1
ATOM 1572 O O . LEU A 1 203 ? -19.472 -7.289 41.396 1.00 87.06 203 LEU A O 1
ATOM 1576 N N . TYR A 1 204 ? -20.472 -6.656 39.505 1.00 88.12 204 TYR A N 1
ATOM 1577 C CA . TYR A 1 204 ? -20.772 -8.035 39.096 1.00 88.12 204 TYR A CA 1
ATOM 1578 C C . TYR A 1 204 ? -19.516 -8.841 38.730 1.00 88.12 204 TYR A C 1
ATOM 1580 O O . TYR A 1 204 ? -19.491 -10.049 38.955 1.00 88.12 204 TYR A O 1
ATOM 1588 N N . SER A 1 205 ? -18.465 -8.192 38.224 1.00 86.19 205 SER A N 1
ATOM 1589 C CA . SER A 1 205 ? -17.152 -8.812 38.003 1.00 86.19 205 SER A CA 1
ATOM 1590 C C . SER A 1 205 ? -16.504 -9.251 39.325 1.00 86.19 205 SER A C 1
ATOM 1592 O O . SER A 1 205 ? -16.033 -10.381 39.435 1.00 86.19 205 SER A O 1
ATOM 1594 N N . LEU A 1 206 ? -16.576 -8.408 40.362 1.00 84.06 206 LEU A N 1
ATOM 1595 C CA . LEU A 1 206 ? -16.100 -8.716 41.718 1.00 84.06 206 LEU A CA 1
ATOM 1596 C C . LEU A 1 206 ? -16.900 -9.833 42.400 1.00 84.06 206 LEU A C 1
ATOM 1598 O O . LEU A 1 206 ? -16.346 -10.654 43.135 1.00 84.06 206 LEU A O 1
ATOM 1602 N N . VAL A 1 207 ? -18.206 -9.887 42.136 1.00 87.31 207 VAL A N 1
ATOM 1603 C CA . VAL A 1 207 ? -19.067 -10.986 42.591 1.00 87.31 207 VAL A CA 1
ATOM 1604 C C . VAL A 1 207 ? -18.695 -12.289 41.884 1.00 87.31 207 VAL A C 1
ATOM 1606 O O . VAL A 1 207 ? -18.590 -13.327 42.531 1.00 87.31 207 VAL A O 1
ATOM 1609 N N . ALA A 1 208 ? -18.434 -12.248 40.574 1.00 84.25 208 ALA A N 1
ATOM 1610 C CA . ALA A 1 208 ? -17.986 -13.415 39.815 1.00 84.25 208 ALA A CA 1
ATOM 1611 C C . ALA A 1 208 ? -16.607 -13.922 40.271 1.00 84.25 208 ALA A C 1
ATOM 1613 O O . ALA A 1 208 ? -16.368 -15.127 40.265 1.00 84.25 208 ALA A O 1
ATOM 1614 N N . SER A 1 209 ? -15.716 -13.024 40.704 1.00 83.06 209 SER A N 1
ATOM 1615 C CA . SER A 1 209 ? -14.428 -13.389 41.303 1.00 83.06 209 SER A CA 1
ATOM 1616 C C . SER A 1 209 ? -14.530 -13.833 42.768 1.00 83.06 209 SER A C 1
ATOM 1618 O O . SER A 1 209 ? -13.512 -14.184 43.356 1.00 83.06 209 SER A O 1
ATOM 1620 N N . GLY A 1 210 ? -15.725 -13.805 43.367 1.00 81.44 210 GLY A N 1
ATOM 1621 C CA . GLY A 1 210 ? -15.969 -14.254 44.740 1.00 81.44 210 GLY A CA 1
ATOM 1622 C C . GLY A 1 210 ? -15.422 -13.330 45.831 1.00 81.44 210 GLY A C 1
ATOM 1623 O O . GLY A 1 210 ? -15.267 -13.777 46.960 1.00 81.44 210 GLY A O 1
ATOM 1624 N N . LEU A 1 211 ? -15.119 -12.066 45.517 1.00 83.56 211 LEU A N 1
ATOM 1625 C CA . LEU A 1 211 ? -14.599 -11.097 46.497 1.00 83.56 211 LEU A CA 1
ATOM 1626 C C . LEU A 1 211 ? -15.716 -10.334 47.215 1.00 83.56 211 LEU A C 1
ATOM 1628 O O . LEU A 1 211 ? -15.522 -9.826 48.315 1.00 83.56 211 LEU A O 1
ATOM 1632 N N . VAL A 1 212 ? -16.884 -10.253 46.582 1.00 85.19 212 VAL A N 1
ATOM 1633 C CA . VAL A 1 212 ? -18.047 -9.516 47.071 1.00 85.19 212 VAL A CA 1
ATOM 1634 C C . VAL A 1 212 ? -19.278 -10.408 46.962 1.00 85.19 212 VAL A C 1
ATOM 1636 O O . VAL A 1 212 ? -19.466 -11.104 45.962 1.00 85.19 212 VAL A O 1
ATOM 1639 N N . ARG A 1 213 ? -20.149 -10.378 47.969 1.00 85.25 213 ARG A N 1
ATOM 1640 C CA . ARG A 1 213 ? -21.432 -11.077 47.975 1.00 85.25 213 ARG A CA 1
ATOM 1641 C C . ARG A 1 213 ? -22.567 -10.059 47.940 1.00 85.25 213 ARG A C 1
ATOM 1643 O O . ARG A 1 213 ? -22.594 -9.095 48.692 1.00 85.25 213 ARG A O 1
ATOM 1650 N N . LEU A 1 214 ? -23.513 -10.280 47.032 1.00 84.06 214 LEU A N 1
ATOM 1651 C CA . LEU A 1 214 ? -24.739 -9.493 46.946 1.00 84.06 214 LEU A CA 1
ATOM 1652 C C . LEU A 1 214 ? -25.852 -10.245 47.659 1.00 84.06 214 LEU A C 1
ATOM 1654 O O . LEU A 1 214 ? -26.294 -11.288 47.167 1.00 84.06 214 LEU A O 1
ATOM 1658 N N . ASP A 1 215 ? -26.320 -9.708 48.779 1.00 82.44 215 ASP A N 1
ATOM 1659 C CA . ASP A 1 215 ? -27.508 -10.223 49.437 1.00 82.44 215 ASP A CA 1
ATOM 1660 C C . ASP A 1 215 ? -28.763 -9.496 48.933 1.00 82.44 215 ASP A C 1
ATOM 1662 O O . ASP A 1 215 ? -28.903 -8.274 49.023 1.00 82.44 215 ASP A O 1
ATOM 1666 N N . ARG A 1 216 ? -29.686 -10.273 48.359 1.00 76.44 216 ARG A N 1
ATOM 1667 C CA . ARG A 1 216 ? -30.963 -9.788 47.810 1.00 76.44 216 ARG A CA 1
ATOM 1668 C C . ARG A 1 216 ? -32.093 -9.818 48.840 1.00 76.44 216 ARG A C 1
ATOM 1670 O O . ARG A 1 216 ? -33.215 -9.462 48.500 1.00 76.44 216 ARG A O 1
ATOM 1677 N N . SER A 1 217 ? -31.811 -10.266 50.062 1.00 71.19 217 SER A N 1
ATOM 1678 C CA . SER A 1 217 ? -32.769 -10.324 51.171 1.00 71.19 217 SER A CA 1
ATOM 1679 C C . SER A 1 217 ? -33.286 -8.940 51.590 1.00 71.19 217 SER A C 1
ATOM 1681 O O . SER A 1 217 ? -34.420 -8.817 52.049 1.00 71.19 217 SER A O 1
ATOM 1683 N N . HIS A 1 218 ? -32.488 -7.891 51.379 1.00 66.31 218 HIS A N 1
ATOM 1684 C CA . HIS A 1 218 ? -32.830 -6.508 51.697 1.00 66.31 218 HIS A CA 1
ATOM 1685 C C . HIS A 1 218 ? -33.383 -5.779 50.465 1.00 66.31 218 HIS A C 1
ATOM 1687 O O . HIS A 1 218 ? -32.847 -5.913 49.365 1.00 66.31 218 HIS A O 1
ATOM 1693 N N . ALA A 1 219 ? -34.411 -4.942 50.652 1.00 61.03 219 ALA A N 1
ATOM 1694 C CA . ALA A 1 219 ? -35.098 -4.220 49.570 1.00 61.03 219 ALA A CA 1
ATOM 1695 C C . ALA A 1 219 ? -34.177 -3.319 48.718 1.00 61.03 219 ALA A C 1
ATOM 1697 O O . ALA A 1 219 ? -34.485 -3.041 47.562 1.00 61.03 219 ALA A O 1
ATOM 1698 N N . LEU A 1 220 ? -33.040 -2.890 49.275 1.00 65.06 220 LEU A N 1
ATOM 1699 C CA . LEU A 1 220 ? -32.045 -2.045 48.606 1.00 65.06 220 LEU A CA 1
ATOM 1700 C C . LEU A 1 220 ? -30.807 -2.821 48.114 1.00 65.06 220 LEU A C 1
ATOM 1702 O O . LEU A 1 220 ? -29.952 -2.233 47.459 1.00 65.06 220 LEU A O 1
ATOM 1706 N N . GLY A 1 221 ? -30.734 -4.134 48.377 1.00 75.69 221 GLY A N 1
ATOM 1707 C CA . GLY A 1 221 ? -29.591 -4.999 48.075 1.00 75.69 221 GLY A CA 1
ATOM 1708 C C . GLY A 1 221 ? -28.361 -4.654 48.918 1.00 75.69 221 GLY A C 1
ATOM 1709 O O . GLY A 1 221 ? -27.779 -3.585 48.755 1.00 75.69 221 GLY A O 1
ATOM 1710 N N . LEU A 1 222 ? -27.943 -5.556 49.804 1.00 81.94 222 LEU A N 1
ATOM 1711 C CA . LEU A 1 222 ? -26.733 -5.363 50.605 1.00 81.94 222 LEU A CA 1
ATOM 1712 C C . LEU A 1 222 ? -25.526 -5.917 49.840 1.00 81.94 222 LEU A C 1
ATOM 1714 O O . LEU A 1 222 ? -25.588 -7.003 49.257 1.00 81.94 222 LEU A O 1
ATOM 1718 N N . VAL A 1 223 ? -24.436 -5.164 49.826 1.00 80.50 223 VAL A N 1
ATOM 1719 C CA . VAL A 1 223 ? -23.148 -5.563 49.266 1.00 80.50 223 VAL A CA 1
ATOM 1720 C C . VAL A 1 223 ? -22.219 -5.848 50.435 1.00 80.50 223 VAL A C 1
ATOM 1722 O O . VAL A 1 223 ? -21.927 -4.933 51.200 1.00 80.50 223 VAL A O 1
ATOM 1725 N N . THR A 1 224 ? -21.757 -7.090 50.568 1.00 80.75 224 THR A N 1
ATOM 1726 C CA . THR A 1 224 ? -20.786 -7.467 51.599 1.00 80.75 224 THR A CA 1
ATOM 1727 C C . THR A 1 224 ? -19.454 -7.871 50.983 1.00 80.75 224 THR A C 1
ATOM 1729 O O . THR A 1 224 ? -19.395 -8.653 50.031 1.00 80.75 224 THR A O 1
ATOM 1732 N N . SER A 1 225 ? -18.367 -7.306 51.496 1.00 78.12 225 SER A N 1
ATOM 1733 C CA . SER A 1 225 ? -17.004 -7.703 51.154 1.00 78.12 225 SER A CA 1
ATOM 1734 C C . SER A 1 225 ? -16.630 -8.965 51.928 1.00 78.12 225 SER A C 1
ATOM 1736 O O . SER A 1 225 ? -16.894 -9.065 53.119 1.00 78.12 225 SER A O 1
ATOM 1738 N N . LEU A 1 226 ? -15.996 -9.930 51.260 1.00 72.31 226 LEU A N 1
ATOM 1739 C CA . LEU A 1 226 ? -15.473 -11.150 51.896 1.00 72.31 226 LEU A CA 1
ATOM 1740 C C . LEU A 1 226 ? -14.021 -10.993 52.382 1.00 72.31 226 LEU A C 1
ATOM 1742 O O . LEU A 1 226 ? -13.425 -11.958 52.853 1.00 72.31 226 LEU A O 1
ATOM 1746 N N . LEU A 1 227 ? -13.435 -9.808 52.195 1.00 63.88 227 LEU A N 1
ATOM 1747 C CA . LEU A 1 227 ? -12.035 -9.503 52.506 1.00 63.88 227 LEU A CA 1
ATOM 1748 C C . LEU A 1 227 ? -11.836 -8.806 53.863 1.00 63.88 227 LEU A C 1
ATOM 1750 O O . LEU A 1 227 ? -10.687 -8.554 54.223 1.00 63.88 227 LEU A O 1
ATOM 1754 N N . VAL A 1 228 ? -12.922 -8.468 54.566 1.00 54.19 228 VAL A N 1
ATOM 1755 C CA . VAL A 1 228 ? -12.906 -7.809 55.885 1.00 54.19 228 VAL A CA 1
ATOM 1756 C C . VAL A 1 228 ? -12.995 -8.851 56.993 1.00 54.19 228 VAL A C 1
ATOM 1758 O O . VAL A 1 228 ? -13.815 -9.786 56.848 1.00 54.19 228 VAL A O 1
#

Foldseek 3Di:
DDDDDDDDDDDDDDDDDDDDDDDDDDPPPPPPPPVNVVVVVVVVVVVVVVVVVVVVVVVVVVVVVVVVVVVVVVCCVVPVVVVVVVVVVVVVVVVVVVVVCVVVDDDPVVCPVVVVVVVVVVVVVVVVVVVVVVVVVVVVVVVVVVVVVVVVVVVVLVVVLVVLLVVLVVVCVVVVFKDFLVVSLVVSCVVSVHDSVSNVVSLVVCVVVVQWDWDPPDVRIMIGGPPD

pLDDT: mean 76.97, std 19.34, range [28.34, 96.94]

Sequence (228 aa):
MTVLIFPLSRLNSQHVCLRDFSCSSHIHWGLLDRASILGDNQRLREVLLLRDEEKGDLVAAIASLKRKHADRVNAQTFGDAASDDTLHELKATRTRLRESILSLTPSAAATDNNGEARIEEDAAALSTRLQRAHDALASHEANAALLKTHMRTLVQIKASERHVAAVLLHVLFEHDGEWTKNDLQTQVAAIVGVDESIVIRALYSLVASGLVRLDRSHALGLVTSLLV